Protein AF-Q10079-F1 (afdb_monomer_lite)

Secondary structure (DSSP, 8-state):
----SSSSTT-EEEEEEE-SSS-EEEEEEEEEEEEGGGTEEEEEEEEEE-STT--EEEEEEEEEEBTTTB-SS---GGG---HHHHHHHHHHTT-SEETTEEPPGGG-----GGGSSEEEEEEEEEEE--TTS-TT-TT---GGG---SSEEEEEEETTT--EEEEEE-TTSTT--EEEEEEEE---SPP-----

Sequence (195 aa):
MKGCSFLRNGAKFQGKQKGVSSSTLEVHVTILHVNLAKSMLCGFIHVSYTSPNNTSLTTYFEAEIIGNRFTFETKWPEWGASEEIDNRHWKRLGALKSNGKDIPLRLIQPYDPLSRETVYMRWKELAMLDKTVDYQNHNQSFPFGISYEGFYYISFSQSTGKIKGYYYHHSEPEKVLFLELNPIIDRTFPVIEFQ

pLDDT: mean 85.63, std 15.33, range [36.28, 98.62]

Foldseek 3Di:
DPPLPQPAAQWKKWDWKDWPDPWIKTWIWGWHDDDLVQQKTKTKIKIFGPDPVGDIWIFIKMKGWDAQPDFLDDPDVQLVDDLVLSLVFCVVVVPQDDPRDGHRSVPDDGHRLVVDQKIKMKMATDDIDDPPDPPPDPPDQPVPNDDSSHIWTWIAGSVFRKIWIWTAHNVCSVITIIDIIGIDPDPDDPDDDDD

Organism: Schizosaccharomyces pombe (strain 972 / ATCC 24843) (NCBI:txid284812)

InterPro domains:
  IPR018618 GID complex substrate-recognition subunit 4/10-like [PF09783] (6-183)
  IPR018618 GID complex substrate-recognition subunit 4/10-like [PTHR14534] (3-194)

Radius of gyration: 17.3 Å; chains: 1; bounding box: 40×40×52 Å

Structure (mmCIF, N/CA/C/O backbone):
data_AF-Q10079-F1
#
_entry.id   AF-Q10079-F1
#
loop_
_atom_site.group_PDB
_atom_site.id
_atom_site.type_symbol
_atom_site.label_atom_id
_atom_site.label_alt_id
_atom_site.label_comp_id
_atom_site.label_asym_id
_atom_site.label_entity_id
_atom_site.label_seq_id
_atom_site.pdbx_PDB_ins_code
_atom_site.Cartn_x
_atom_site.Cartn_y
_atom_site.Cartn_z
_atom_site.occupancy
_atom_site.B_iso_or_equiv
_atom_site.auth_seq_id
_atom_site.auth_comp_id
_atom_site.auth_asym_id
_atom_site.auth_atom_id
_atom_site.pdbx_PDB_model_num
ATOM 1 N N . MET A 1 1 ? -11.654 24.896 5.955 1.00 36.28 1 MET A N 1
ATOM 2 C CA . MET A 1 1 ? -11.298 23.529 5.516 1.00 36.28 1 MET A CA 1
ATOM 3 C C . MET A 1 1 ? -9.785 23.388 5.542 1.00 36.28 1 MET A C 1
ATOM 5 O O . MET A 1 1 ? -9.128 24.059 4.757 1.00 36.28 1 MET A O 1
ATOM 9 N N . LYS A 1 2 ? -9.212 22.565 6.434 1.00 43.62 2 LYS A N 1
ATOM 10 C CA . LYS A 1 2 ? -7.831 22.094 6.247 1.00 43.62 2 LYS A CA 1
ATOM 11 C C . LYS A 1 2 ? -7.882 21.076 5.107 1.00 43.62 2 LYS A C 1
ATOM 13 O O . LYS A 1 2 ? -8.172 19.912 5.344 1.00 43.62 2 LYS A O 1
ATOM 18 N N . GLY A 1 3 ? -7.743 21.544 3.867 1.00 51.41 3 GLY A N 1
ATOM 19 C CA . GLY A 1 3 ? -7.614 20.651 2.720 1.00 51.41 3 GLY A CA 1
ATOM 20 C C . GLY A 1 3 ? -6.384 19.772 2.920 1.00 51.41 3 GLY A C 1
ATOM 21 O O . GLY A 1 3 ? -5.346 20.267 3.364 1.00 51.41 3 GLY A O 1
ATOM 22 N N . CYS A 1 4 ? -6.503 18.476 2.645 1.00 62.97 4 CYS A N 1
ATOM 23 C CA . CYS A 1 4 ? -5.370 17.574 2.742 1.00 62.97 4 CYS A CA 1
ATOM 24 C C . CYS A 1 4 ? -4.319 17.971 1.699 1.00 62.97 4 CYS A C 1
ATOM 26 O O . CYS A 1 4 ? -4.496 17.719 0.508 1.00 62.97 4 CYS A O 1
ATOM 28 N N . SER A 1 5 ? -3.236 18.621 2.129 1.00 78.56 5 SER A N 1
ATOM 29 C CA . SER A 1 5 ? -2.252 19.207 1.212 1.00 78.56 5 SER A CA 1
ATOM 30 C C . SER A 1 5 ? -1.612 18.165 0.293 1.00 78.56 5 SER A C 1
ATOM 32 O O . SER A 1 5 ? -1.230 18.501 -0.826 1.00 78.56 5 SER A O 1
ATOM 34 N N . PHE A 1 6 ? -1.525 16.905 0.726 1.00 90.25 6 PHE A N 1
ATOM 35 C CA . PHE A 1 6 ? -0.892 15.822 -0.025 1.00 90.25 6 PHE A CA 1
ATOM 36 C C . PHE A 1 6 ? -1.853 15.034 -0.930 1.00 90.25 6 PHE A C 1
ATOM 38 O O . PHE A 1 6 ? -1.395 14.493 -1.930 1.00 90.25 6 PHE A O 1
ATOM 45 N N . LEU A 1 7 ? -3.161 14.993 -0.643 1.00 90.00 7 LEU A N 1
ATOM 46 C CA . LEU A 1 7 ? -4.142 14.253 -1.453 1.00 90.00 7 LEU A CA 1
ATOM 47 C C . LEU A 1 7 ? -4.843 15.189 -2.446 1.00 90.00 7 LEU A C 1
ATOM 49 O O . LEU A 1 7 ? -5.970 15.631 -2.226 1.00 90.00 7 LEU A O 1
ATOM 53 N N . ARG A 1 8 ? -4.146 15.523 -3.534 1.00 91.38 8 ARG A N 1
ATOM 54 C CA . ARG A 1 8 ? -4.597 16.478 -4.559 1.00 91.38 8 ARG A CA 1
ATOM 55 C C . ARG A 1 8 ? -4.269 15.991 -5.969 1.00 91.38 8 ARG A C 1
ATOM 57 O O . ARG A 1 8 ? -3.400 15.140 -6.143 1.00 91.38 8 ARG A O 1
ATOM 64 N N . ASN A 1 9 ? -4.913 16.580 -6.972 1.00 91.81 9 ASN A N 1
ATOM 65 C CA . ASN A 1 9 ? -4.580 16.333 -8.377 1.00 91.81 9 ASN A CA 1
ATOM 66 C C . ASN A 1 9 ? -3.104 16.682 -8.634 1.00 91.81 9 ASN A C 1
ATOM 68 O O . ASN A 1 9 ? -2.614 17.714 -8.172 1.00 91.81 9 ASN A O 1
ATOM 72 N N . GLY A 1 10 ? -2.399 15.806 -9.343 1.00 91.19 10 GLY A N 1
ATOM 73 C CA . GLY A 1 10 ? -0.968 15.915 -9.618 1.00 91.19 10 GLY A CA 1
ATOM 74 C C . GLY A 1 10 ? -0.054 15.510 -8.458 1.00 91.19 10 GLY A C 1
ATOM 75 O O . GLY A 1 10 ? 1.164 15.594 -8.608 1.00 91.19 10 GLY A O 1
ATOM 76 N N . ALA A 1 11 ? -0.586 15.079 -7.306 1.00 93.06 11 ALA A N 1
ATOM 77 C CA . ALA A 1 11 ? 0.251 14.592 -6.213 1.00 93.06 11 ALA A CA 1
ATOM 78 C C . ALA A 1 11 ? 1.043 13.354 -6.648 1.00 93.06 11 ALA A C 1
ATOM 80 O O . ALA A 1 11 ? 0.485 12.420 -7.228 1.00 93.06 11 ALA A O 1
ATOM 81 N N . LYS A 1 12 ? 2.342 13.348 -6.343 1.00 95.25 12 LYS A N 1
ATOM 82 C CA . LYS A 1 12 ? 3.247 12.243 -6.653 1.00 95.25 12 LYS A CA 1
ATOM 83 C C . LYS A 1 12 ? 3.765 11.606 -5.375 1.00 95.25 12 LYS A C 1
ATOM 85 O O . LYS A 1 12 ? 4.056 12.299 -4.399 1.00 95.25 12 LYS A O 1
ATOM 90 N N . PHE A 1 13 ? 3.920 10.293 -5.404 1.00 97.25 13 PHE A N 1
ATOM 91 C CA . PHE A 1 13 ? 4.469 9.501 -4.313 1.00 97.25 13 PHE A CA 1
ATOM 92 C C . PHE A 1 13 ? 5.506 8.532 -4.867 1.00 97.25 13 PHE A C 1
ATOM 94 O O . PHE A 1 13 ? 5.390 8.083 -6.006 1.00 97.25 13 PHE A O 1
ATOM 101 N N . GLN A 1 14 ? 6.507 8.205 -4.057 1.00 97.00 14 GLN A N 1
ATOM 102 C CA . GLN A 1 14 ? 7.516 7.206 -4.395 1.00 97.00 14 GLN A CA 1
ATOM 103 C C . GLN A 1 14 ? 7.840 6.324 -3.202 1.00 97.00 14 GLN A C 1
ATOM 105 O O . GLN A 1 14 ? 7.829 6.770 -2.050 1.00 97.00 14 GLN A O 1
ATOM 110 N N . GLY A 1 15 ? 8.190 5.081 -3.479 1.00 96.06 15 GLY A N 1
ATOM 111 C CA . GLY A 1 15 ? 8.638 4.155 -2.464 1.00 96.06 15 GLY A CA 1
ATOM 112 C C . GLY A 1 15 ? 8.751 2.752 -3.014 1.00 96.06 15 GLY A C 1
ATOM 113 O O . GLY A 1 15 ? 9.278 2.556 -4.107 1.00 96.06 15 GLY A O 1
ATOM 114 N N . LYS A 1 16 ? 8.351 1.769 -2.211 1.00 93.81 16 LYS A N 1
ATOM 115 C CA . LYS A 1 16 ? 8.684 0.369 -2.459 1.00 93.81 16 LYS A CA 1
ATOM 116 C C . LYS A 1 16 ? 7.512 -0.550 -2.153 1.00 93.81 16 LYS A C 1
ATOM 118 O O . LYS A 1 16 ? 6.816 -0.358 -1.156 1.00 93.81 16 LYS A O 1
ATOM 123 N N . GLN A 1 17 ? 7.371 -1.587 -2.969 1.00 91.12 17 GLN A N 1
ATOM 124 C CA . GLN A 1 17 ? 6.559 -2.757 -2.664 1.00 91.12 17 GLN A CA 1
ATOM 125 C 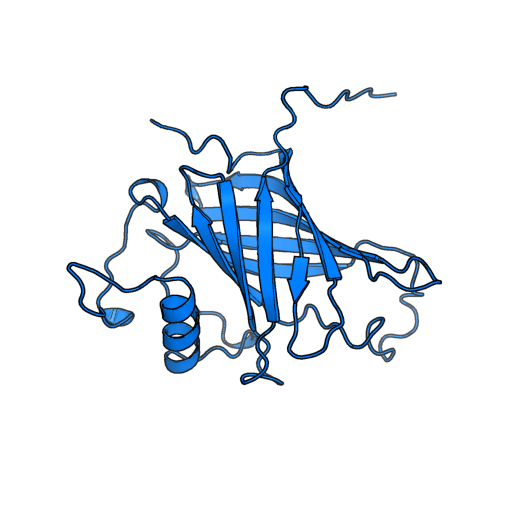C . GLN A 1 17 ? 7.474 -3.932 -2.331 1.00 91.12 17 GLN A C 1
ATOM 127 O O . GLN A 1 17 ? 8.385 -4.267 -3.090 1.00 91.12 17 GLN A O 1
ATOM 132 N N . LYS A 1 18 ? 7.244 -4.544 -1.171 1.00 87.81 18 LYS A N 1
ATOM 133 C CA . LYS A 1 18 ? 8.057 -5.636 -0.633 1.00 87.81 18 LYS A CA 1
ATOM 134 C C . LYS A 1 18 ? 7.195 -6.876 -0.460 1.00 87.81 18 LYS A C 1
ATOM 136 O O . LYS A 1 18 ? 6.157 -6.811 0.199 1.00 87.81 18 LYS A O 1
ATOM 141 N N . GLY A 1 19 ? 7.635 -7.985 -1.041 1.00 80.88 19 GLY A N 1
ATOM 142 C CA . GLY A 1 19 ? 7.105 -9.309 -0.730 1.00 80.88 19 GLY A CA 1
ATOM 143 C C . GLY A 1 19 ? 7.893 -9.996 0.382 1.00 80.88 19 GLY A C 1
ATOM 144 O O . GLY A 1 19 ? 8.738 -9.387 1.035 1.00 80.88 19 GLY A O 1
ATOM 145 N N . VAL A 1 20 ? 7.615 -11.287 0.577 1.00 64.81 20 VAL A N 1
ATOM 146 C CA . VAL A 1 20 ? 8.369 -12.152 1.503 1.00 64.81 20 VAL A CA 1
ATOM 147 C C . VAL A 1 20 ? 9.778 -12.451 0.964 1.00 64.81 20 VAL A C 1
ATOM 149 O O . VAL A 1 20 ? 10.715 -12.619 1.740 1.00 64.81 20 VAL A O 1
ATOM 152 N N . SER A 1 21 ? 9.952 -12.480 -0.361 1.00 66.38 21 SER A N 1
ATOM 153 C CA . SER A 1 21 ? 11.260 -12.580 -1.015 1.00 66.38 21 SER A CA 1
ATOM 154 C C . SER A 1 21 ? 12.008 -11.240 -0.999 1.00 66.38 21 SER A C 1
ATOM 156 O O . SER A 1 21 ? 11.405 -10.170 -0.963 1.00 66.38 21 SER A O 1
ATOM 158 N N . SER A 1 22 ? 13.341 -11.288 -1.086 1.00 63.38 22 SER A N 1
ATOM 159 C CA . SER A 1 22 ? 14.228 -10.107 -1.103 1.00 63.38 22 SER A CA 1
ATOM 160 C C . SER A 1 22 ? 13.994 -9.150 -2.282 1.00 63.38 22 SER A C 1
ATOM 162 O O . SER A 1 22 ? 14.480 -8.017 -2.268 1.00 63.38 22 SER A O 1
ATOM 164 N N . SER A 1 23 ? 13.234 -9.579 -3.290 1.00 68.75 23 SER A N 1
ATOM 165 C CA . SER A 1 23 ? 12.812 -8.756 -4.419 1.00 68.75 23 SER A CA 1
ATOM 166 C C . SER A 1 23 ? 11.946 -7.591 -3.939 1.00 68.75 23 SER A C 1
ATOM 168 O O . SER A 1 23 ? 10.841 -7.776 -3.425 1.00 68.75 23 SER A O 1
ATOM 170 N N . THR A 1 24 ? 12.457 -6.381 -4.129 1.00 81.56 24 THR A N 1
ATOM 171 C CA . THR A 1 24 ? 11.757 -5.136 -3.823 1.00 81.56 24 THR A CA 1
ATOM 172 C C . THR A 1 24 ? 11.472 -4.414 -5.129 1.00 81.56 24 THR A C 1
ATOM 174 O O . THR A 1 24 ? 12.402 -4.156 -5.888 1.00 81.56 24 THR A O 1
ATOM 177 N N . LEU A 1 25 ? 10.207 -4.080 -5.375 1.00 86.94 25 LEU A N 1
ATOM 178 C CA . LEU A 1 25 ? 9.804 -3.265 -6.518 1.00 86.94 25 LEU A CA 1
ATOM 179 C C . LEU A 1 25 ? 9.884 -1.796 -6.124 1.00 86.94 25 LEU A C 1
ATOM 181 O O . LEU A 1 25 ? 9.428 -1.427 -5.036 1.00 86.94 25 LEU A O 1
ATOM 185 N N . GLU A 1 26 ? 10.436 -0.963 -6.995 1.00 92.00 26 GLU A N 1
ATOM 186 C CA . GLU A 1 26 ? 10.295 0.483 -6.861 1.00 92.00 26 GLU A CA 1
ATOM 187 C C . GLU A 1 26 ? 8.929 0.888 -7.403 1.00 92.00 26 GLU A C 1
ATOM 189 O O . GLU A 1 26 ? 8.475 0.368 -8.419 1.00 92.00 26 GLU A O 1
ATOM 194 N N . VAL A 1 27 ? 8.238 1.765 -6.676 1.00 94.62 27 VAL A N 1
ATOM 195 C CA . VAL A 1 27 ? 6.859 2.145 -6.978 1.00 94.62 27 VAL A CA 1
ATOM 196 C C . VAL A 1 27 ? 6.739 3.657 -6.989 1.00 94.62 27 VAL A C 1
ATOM 198 O O . VAL A 1 27 ? 7.079 4.325 -6.010 1.00 94.62 27 VAL A O 1
ATOM 201 N N . HIS A 1 28 ? 6.191 4.185 -8.075 1.00 96.06 28 HIS A N 1
ATOM 202 C CA . HIS A 1 28 ? 5.821 5.580 -8.238 1.00 96.06 28 HIS A CA 1
ATOM 203 C C . HIS A 1 28 ? 4.317 5.683 -8.456 1.00 96.06 28 HIS A C 1
ATOM 205 O O . HIS A 1 28 ? 3.744 4.955 -9.259 1.00 96.06 28 HIS A O 1
ATOM 211 N N . VAL A 1 29 ? 3.668 6.608 -7.756 1.00 97.56 29 VAL A N 1
ATOM 212 C CA . VAL A 1 29 ? 2.230 6.849 -7.895 1.00 97.56 29 VAL A CA 1
ATOM 213 C C . VAL A 1 29 ? 1.999 8.295 -8.275 1.00 97.56 29 VAL A C 1
ATOM 215 O O . VAL A 1 29 ? 2.545 9.195 -7.640 1.00 97.56 29 VAL A O 1
ATOM 218 N N . THR A 1 30 ? 1.166 8.520 -9.287 1.00 96.31 30 THR A N 1
ATOM 219 C CA . THR A 1 30 ? 0.695 9.857 -9.666 1.00 96.31 30 THR A CA 1
ATOM 220 C C . THR A 1 30 ? -0.817 9.908 -9.546 1.00 96.31 30 THR A C 1
ATOM 222 O O . THR A 1 30 ? -1.519 9.172 -10.232 1.00 96.31 30 THR A O 1
ATOM 225 N N . ILE A 1 31 ? -1.325 10.794 -8.696 1.00 96.44 31 ILE A N 1
ATOM 226 C CA . ILE A 1 31 ? -2.758 11.049 -8.554 1.00 96.44 31 ILE A CA 1
ATOM 227 C C . ILE A 1 31 ? -3.194 11.991 -9.671 1.00 96.44 31 ILE A C 1
ATOM 229 O O . ILE A 1 31 ? -2.687 13.105 -9.776 1.00 96.44 31 ILE A O 1
ATOM 233 N N . LEU A 1 32 ? -4.145 11.568 -10.497 1.00 95.31 32 LEU A N 1
ATOM 234 C CA . LEU A 1 32 ? -4.648 12.365 -11.618 1.00 95.31 32 LEU A CA 1
ATOM 235 C C . LEU A 1 32 ? -5.831 13.226 -11.188 1.00 95.31 32 LEU A C 1
ATOM 237 O O . LEU A 1 32 ? -5.871 14.426 -11.458 1.00 95.31 32 LEU A O 1
ATOM 241 N N . HIS A 1 33 ? -6.780 12.617 -10.481 1.00 95.31 33 HIS A N 1
ATOM 242 C CA . HIS A 1 33 ? -8.010 13.274 -10.071 1.00 95.31 33 HIS A CA 1
ATOM 243 C C . HIS A 1 33 ? -8.452 12.810 -8.686 1.00 95.31 33 HIS A C 1
ATOM 245 O O . HIS A 1 33 ? -8.458 11.615 -8.403 1.00 95.31 33 HIS A O 1
ATOM 251 N N . VAL A 1 34 ? -8.868 13.754 -7.844 1.00 94.94 34 VAL A N 1
ATOM 252 C CA . VAL A 1 34 ? -9.450 13.523 -6.522 1.00 94.94 34 VAL A CA 1
ATOM 253 C C . VAL A 1 34 ? -10.843 14.141 -6.485 1.00 94.94 34 VAL A C 1
ATOM 255 O O . VAL A 1 34 ? -11.007 15.347 -6.668 1.00 94.94 34 VAL A O 1
ATOM 258 N N . ASN A 1 35 ? -11.851 13.322 -6.191 1.00 94.56 35 ASN A N 1
ATOM 259 C CA . ASN A 1 35 ? -13.229 13.753 -5.999 1.00 94.56 35 ASN A CA 1
ATOM 260 C C . ASN A 1 35 ? -13.746 13.264 -4.643 1.00 94.56 35 ASN A C 1
ATOM 262 O O . ASN A 1 35 ? -14.370 12.208 -4.518 1.00 94.56 35 ASN A O 1
ATOM 266 N N . LEU A 1 36 ? -13.487 14.067 -3.611 1.00 91.38 36 LEU A N 1
ATOM 267 C CA . LEU A 1 36 ? -13.849 13.744 -2.228 1.00 91.38 36 LEU A CA 1
ATOM 268 C C . LEU A 1 36 ? -15.371 13.666 -2.035 1.00 91.38 36 LEU A C 1
ATOM 270 O O . LEU A 1 36 ? -15.841 12.811 -1.288 1.00 91.38 36 LEU A O 1
ATOM 274 N N . ALA A 1 37 ? -16.142 14.473 -2.774 1.00 91.62 37 ALA A N 1
ATOM 275 C CA . ALA A 1 37 ? -17.606 14.443 -2.740 1.00 91.62 37 ALA A CA 1
ATOM 276 C C . ALA A 1 37 ? -18.176 13.098 -3.219 1.00 91.62 37 ALA A C 1
ATOM 278 O O . ALA A 1 37 ? -19.172 12.619 -2.684 1.00 91.62 37 ALA A O 1
ATOM 279 N N . LYS A 1 38 ? -17.521 12.457 -4.194 1.00 94.81 38 LYS A N 1
ATOM 280 C CA . LYS A 1 38 ? -17.866 11.106 -4.657 1.00 94.81 38 LYS A CA 1
ATOM 281 C C . LYS A 1 38 ? -17.087 9.994 -3.939 1.00 94.81 38 LYS A C 1
ATOM 283 O O . LYS A 1 38 ? -17.289 8.827 -4.275 1.00 94.81 38 LYS A O 1
ATOM 288 N N . SER A 1 39 ? -16.250 10.337 -2.955 1.00 96.25 39 SER A N 1
ATOM 289 C CA . SER A 1 39 ? -15.367 9.421 -2.219 1.00 96.25 39 SER A CA 1
ATOM 290 C C . SER A 1 39 ? -14.459 8.596 -3.135 1.00 96.25 39 SER A C 1
ATOM 292 O O . SER A 1 39 ? -14.331 7.389 -2.955 1.00 96.25 39 SER A O 1
ATOM 294 N N . MET A 1 40 ? -13.848 9.241 -4.130 1.00 96.44 40 MET A N 1
ATOM 295 C CA . MET A 1 40 ? -13.034 8.555 -5.132 1.00 96.44 40 MET A CA 1
ATOM 296 C C . MET A 1 40 ? -11.800 9.352 -5.543 1.00 96.44 40 MET A C 1
ATOM 298 O O . MET A 1 40 ? -11.781 10.584 -5.471 1.00 96.44 40 MET A O 1
ATOM 302 N N . LEU A 1 41 ? -10.781 8.644 -6.017 1.00 97.38 41 LEU A N 1
ATOM 303 C CA . LEU A 1 41 ? -9.668 9.218 -6.767 1.00 97.38 41 LEU A CA 1
ATOM 304 C C . LEU A 1 41 ? -9.191 8.225 -7.824 1.00 97.38 41 LEU A C 1
ATOM 306 O O . LEU A 1 41 ? -9.555 7.053 -7.782 1.00 97.38 41 LEU A O 1
ATOM 310 N N . CYS A 1 42 ? -8.374 8.685 -8.757 1.00 98.12 42 CYS A N 1
ATOM 311 C CA . CYS A 1 42 ? -7.715 7.813 -9.717 1.00 98.12 42 CYS A CA 1
ATOM 312 C C . CYS A 1 42 ? -6.300 8.293 -10.016 1.00 98.12 42 CYS A C 1
ATOM 314 O O . CYS A 1 42 ? -5.934 9.447 -9.746 1.00 98.12 42 CYS A O 1
ATOM 316 N N . GLY A 1 43 ? -5.493 7.396 -10.567 1.00 97.75 43 GLY A N 1
ATOM 317 C CA . GLY A 1 43 ? -4.097 7.679 -10.822 1.00 97.75 43 GLY A CA 1
ATOM 318 C C . GLY A 1 43 ? -3.389 6.606 -11.625 1.00 97.75 43 GLY A C 1
ATOM 319 O O . GLY A 1 43 ? -4.002 5.666 -12.128 1.00 97.75 43 GLY A O 1
ATOM 320 N N . PHE A 1 44 ? -2.073 6.757 -11.701 1.00 96.56 44 PHE A N 1
ATOM 321 C CA . PHE A 1 44 ? -1.180 5.743 -12.237 1.00 96.56 44 PHE A CA 1
ATOM 322 C C . PHE A 1 44 ? -0.317 5.149 -11.134 1.00 96.56 44 PHE A C 1
ATOM 324 O O . PHE A 1 44 ? 0.183 5.895 -10.286 1.00 96.56 44 PHE A O 1
ATOM 331 N N . ILE A 1 45 ? -0.125 3.831 -11.177 1.00 95.75 45 ILE A N 1
ATOM 332 C CA . ILE A 1 45 ? 0.918 3.119 -10.439 1.00 95.75 45 ILE A CA 1
ATOM 333 C C . ILE A 1 45 ? 1.956 2.691 -11.469 1.00 95.75 45 ILE A C 1
ATOM 335 O O . ILE A 1 45 ? 1.643 1.999 -12.429 1.00 95.75 45 ILE A O 1
ATOM 339 N N . HIS A 1 46 ? 3.191 3.125 -11.280 1.00 93.12 46 HIS A N 1
ATOM 340 C CA . HIS A 1 46 ? 4.334 2.690 -12.059 1.00 93.12 46 HIS A CA 1
ATOM 341 C C . HIS A 1 46 ? 5.228 1.847 -11.162 1.00 93.12 46 HIS A C 1
ATOM 343 O O . HIS A 1 46 ? 5.673 2.325 -10.117 1.00 93.12 46 HIS A O 1
ATOM 349 N N . VAL A 1 47 ? 5.483 0.607 -11.558 1.00 89.69 47 VAL A N 1
ATOM 350 C CA . VAL A 1 47 ? 6.381 -0.308 -10.860 1.00 89.69 47 VAL A CA 1
ATOM 351 C C . VAL A 1 47 ? 7.588 -0.610 -11.733 1.00 89.69 47 VAL A C 1
ATOM 353 O O . VAL A 1 47 ? 7.446 -0.865 -12.926 1.00 89.69 47 VAL A O 1
ATOM 356 N N . SER A 1 48 ? 8.780 -0.609 -11.149 1.00 85.88 48 SER A N 1
ATOM 357 C CA . SER A 1 48 ? 10.010 -1.015 -11.826 1.00 85.88 48 SER A CA 1
ATOM 358 C C . SER A 1 48 ? 10.746 -2.068 -11.006 1.00 85.88 48 SER A C 1
ATOM 360 O O . SER A 1 48 ? 10.802 -2.028 -9.771 1.00 85.88 48 SER A O 1
ATOM 362 N N . TYR A 1 49 ? 11.294 -3.057 -11.711 1.00 77.62 49 TYR A N 1
ATOM 363 C CA . TYR A 1 49 ? 12.140 -4.073 -11.104 1.00 77.62 49 TYR A CA 1
ATOM 364 C C . TYR A 1 49 ? 13.600 -3.647 -11.241 1.00 77.62 49 TYR A C 1
ATOM 366 O O . TYR A 1 49 ? 14.053 -3.308 -12.335 1.00 77.62 49 TYR A O 1
ATOM 374 N N . THR A 1 50 ? 14.374 -3.749 -10.162 1.00 66.19 50 THR A N 1
ATOM 375 C CA . THR A 1 50 ? 15.839 -3.648 -10.208 1.00 66.19 50 THR A CA 1
ATOM 376 C C . THR A 1 50 ? 16.425 -4.917 -10.837 1.00 66.19 50 THR A C 1
ATOM 378 O O . THR A 1 50 ? 16.982 -5.783 -10.169 1.00 66.19 50 THR A O 1
ATOM 381 N N . SER A 1 51 ? 16.217 -5.088 -12.144 1.00 61.47 51 SER A N 1
ATOM 382 C CA . SER A 1 51 ? 16.787 -6.174 -12.950 1.00 61.47 51 SER A CA 1
ATOM 383 C C . SER A 1 51 ? 17.605 -5.579 -14.093 1.00 61.47 51 SER A C 1
ATOM 385 O O . SER A 1 51 ? 17.349 -4.439 -14.485 1.00 61.47 51 SER A O 1
ATOM 387 N N . PRO A 1 52 ? 18.549 -6.341 -14.674 1.00 56.47 52 PRO A N 1
ATOM 388 C CA . PRO A 1 52 ? 19.388 -5.865 -15.776 1.00 56.47 52 PRO A CA 1
ATOM 389 C C . PRO A 1 52 ? 18.604 -5.333 -16.985 1.00 56.47 52 PRO A C 1
ATOM 391 O O . PRO A 1 52 ? 19.131 -4.537 -17.753 1.00 56.47 52 PRO A O 1
ATOM 394 N N . ASN A 1 53 ? 17.347 -5.757 -17.146 1.00 62.41 53 ASN A N 1
ATOM 395 C CA . ASN A 1 53 ? 16.545 -5.480 -18.333 1.00 62.41 53 ASN A CA 1
ATOM 396 C C . ASN A 1 53 ? 15.649 -4.235 -18.202 1.00 62.41 53 ASN A C 1
ATOM 398 O O . ASN A 1 53 ? 14.821 -4.019 -19.083 1.00 62.41 53 ASN A O 1
ATOM 402 N N . ASN A 1 54 ? 15.779 -3.436 -17.129 1.00 65.12 54 ASN A N 1
ATOM 403 C CA . ASN A 1 54 ? 14.991 -2.212 -16.894 1.00 65.12 54 ASN A CA 1
ATOM 404 C C . ASN A 1 54 ? 13.492 -2.385 -17.188 1.00 65.12 54 ASN A C 1
ATOM 406 O O . ASN A 1 54 ? 12.869 -1.559 -17.852 1.00 65.12 54 ASN A O 1
ATOM 410 N N . THR A 1 55 ? 12.904 -3.491 -16.734 1.00 73.19 55 THR A N 1
ATOM 411 C CA . THR A 1 55 ? 11.488 -3.732 -16.993 1.00 73.19 55 THR A CA 1
ATOM 412 C C . THR A 1 55 ? 10.634 -2.983 -15.984 1.00 73.19 55 THR A C 1
ATOM 414 O O . THR A 1 55 ? 10.842 -3.073 -14.768 1.00 73.19 55 THR A O 1
ATOM 417 N N . SER A 1 56 ? 9.662 -2.253 -16.509 1.00 83.50 56 SER A N 1
ATOM 418 C CA . SER A 1 56 ? 8.672 -1.519 -15.744 1.00 83.50 56 SER A CA 1
ATOM 419 C C . SER A 1 56 ? 7.271 -1.786 -16.282 1.00 83.50 56 SER A C 1
ATOM 421 O O . SER A 1 56 ? 7.099 -2.321 -17.378 1.00 83.50 56 SER A O 1
ATOM 423 N N . LEU A 1 57 ? 6.284 -1.477 -15.452 1.00 86.50 57 LEU A N 1
ATOM 424 C CA . LEU A 1 57 ? 4.874 -1.606 -15.757 1.00 86.50 57 LEU A CA 1
ATOM 425 C C . LEU A 1 57 ? 4.134 -0.406 -15.176 1.00 86.50 57 LEU A C 1
ATOM 427 O O . LEU A 1 57 ? 4.269 -0.089 -13.995 1.00 86.50 57 LEU A O 1
ATOM 431 N N . THR A 1 58 ? 3.296 0.208 -15.994 1.00 91.19 58 THR A N 1
ATOM 432 C CA . THR A 1 58 ? 2.396 1.283 -15.604 1.00 91.19 58 THR A CA 1
ATOM 433 C C . THR A 1 58 ? 0.960 0.810 -15.706 1.00 91.19 58 THR A C 1
ATOM 435 O O . THR A 1 58 ? 0.524 0.352 -16.764 1.00 91.19 58 THR A O 1
ATOM 438 N N . THR A 1 59 ? 0.200 0.974 -14.632 1.00 93.44 59 THR A N 1
ATOM 439 C CA . THR A 1 59 ? -1.227 0.674 -14.583 1.00 93.44 59 THR A CA 1
ATOM 440 C C . THR A 1 59 ? -2.042 1.900 -14.205 1.00 93.44 59 THR A C 1
ATOM 442 O O . THR A 1 59 ? -1.595 2.792 -13.481 1.00 93.44 59 THR A O 1
ATOM 445 N N . TYR A 1 60 ? -3.270 1.946 -14.709 1.00 95.69 60 TYR A N 1
ATOM 446 C CA . TYR A 1 60 ? -4.306 2.847 -14.237 1.00 95.69 60 TYR A CA 1
ATOM 447 C C . TYR A 1 60 ? -5.050 2.212 -13.068 1.00 95.69 60 TYR A C 1
ATOM 449 O O . TYR A 1 60 ? -5.435 1.043 -13.144 1.00 95.69 60 TYR A O 1
ATOM 457 N N . PHE A 1 61 ? -5.296 2.993 -12.017 1.00 98.06 61 PHE A N 1
ATOM 458 C CA . PHE A 1 61 ? -6.098 2.563 -10.880 1.00 98.06 61 PHE A CA 1
ATOM 459 C C . PHE A 1 61 ? -7.193 3.568 -10.534 1.00 98.06 61 PHE A C 1
ATOM 461 O O . PHE A 1 61 ? -7.034 4.784 -10.687 1.00 98.06 61 PHE A O 1
ATOM 468 N N . GLU A 1 62 ? -8.272 3.039 -9.972 1.00 98.25 62 GLU A N 1
ATOM 469 C CA . GLU A 1 62 ? -9.296 3.804 -9.273 1.00 98.25 62 GLU A CA 1
ATOM 470 C C . GLU A 1 62 ? -9.295 3.455 -7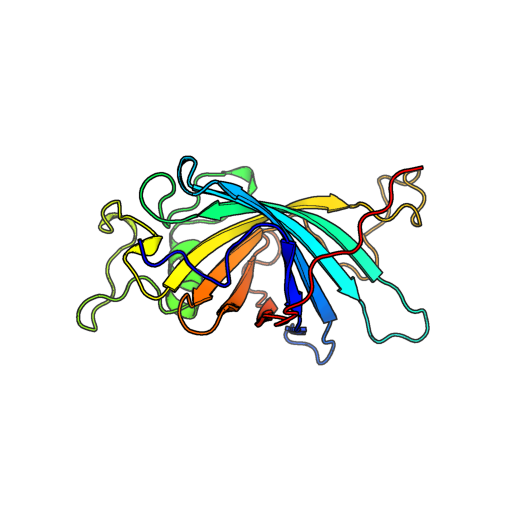.790 1.00 98.25 62 GLU A C 1
ATOM 472 O O . GLU A 1 62 ? -8.867 2.375 -7.378 1.00 98.25 62 GLU A O 1
ATOM 477 N N . ALA A 1 63 ? -9.759 4.389 -6.969 1.00 98.56 63 ALA A N 1
ATOM 478 C CA . ALA A 1 63 ? -9.793 4.223 -5.534 1.00 98.56 63 ALA A CA 1
ATOM 479 C C . ALA A 1 63 ? -11.148 4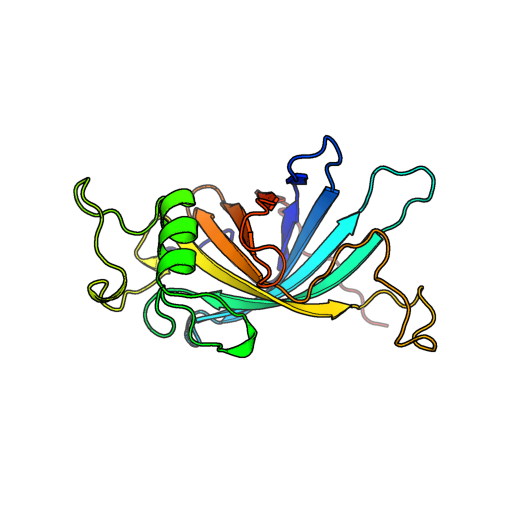.563 -4.935 1.00 98.56 63 ALA A C 1
ATOM 481 O O . ALA A 1 63 ? -11.738 5.601 -5.235 1.00 98.56 63 ALA A O 1
ATOM 482 N N . GLU A 1 64 ? -11.561 3.732 -3.988 1.00 98.25 64 GLU A N 1
ATOM 483 C CA . GLU A 1 64 ? -12.652 4.011 -3.066 1.00 98.25 64 GLU A CA 1
ATOM 484 C C . GLU A 1 64 ? -12.090 4.633 -1.791 1.00 98.25 64 GLU A C 1
ATOM 486 O O . GLU A 1 64 ? -11.186 4.072 -1.173 1.00 98.25 64 GLU A O 1
ATOM 491 N N . ILE A 1 65 ? -12.635 5.770 -1.362 1.00 97.81 65 ILE A N 1
ATOM 492 C CA . ILE A 1 65 ? -12.283 6.410 -0.091 1.00 97.81 65 ILE A CA 1
ATOM 493 C C . ILE A 1 65 ? -13.268 5.954 0.988 1.00 97.81 65 ILE A C 1
ATOM 495 O O . ILE A 1 65 ? -14.473 6.190 0.883 1.00 97.81 65 ILE A O 1
ATOM 499 N N . ILE A 1 66 ? -12.751 5.326 2.045 1.00 97.38 66 ILE A N 1
ATOM 500 C CA . ILE A 1 66 ? -13.559 4.785 3.141 1.00 97.38 66 ILE A CA 1
ATOM 501 C C . ILE A 1 66 ? -14.083 5.915 4.026 1.00 97.38 66 ILE A C 1
ATOM 503 O O . ILE A 1 66 ? -13.310 6.740 4.523 1.00 97.38 66 ILE A O 1
ATOM 507 N N . GLY A 1 67 ? -15.392 5.914 4.265 1.00 95.44 67 GLY A N 1
ATOM 508 C CA . GLY A 1 67 ? -16.087 6.898 5.087 1.00 95.44 67 GLY A CA 1
ATOM 509 C C . GLY A 1 67 ? -17.582 6.895 4.805 1.00 95.44 67 GLY A C 1
ATOM 510 O O . GLY A 1 67 ? -18.255 5.898 5.048 1.00 95.44 67 GLY A O 1
ATOM 511 N N . ASN A 1 68 ? -18.107 8.010 4.294 1.00 93.19 68 ASN A N 1
ATOM 512 C CA . ASN A 1 68 ? -19.547 8.191 4.104 1.00 93.19 68 ASN A CA 1
ATOM 513 C C . ASN A 1 68 ? -20.166 7.267 3.045 1.00 93.19 68 ASN A C 1
ATOM 515 O O . ASN A 1 68 ? -21.286 6.797 3.227 1.00 93.19 68 ASN A O 1
ATOM 519 N N . ARG A 1 69 ? -19.460 7.027 1.933 1.00 95.81 69 ARG A N 1
ATOM 520 C CA . ARG A 1 69 ? -19.986 6.260 0.792 1.00 95.81 69 ARG A CA 1
ATOM 521 C C . ARG A 1 69 ? -19.561 4.795 0.806 1.00 95.81 69 ARG A C 1
ATOM 523 O O . ARG A 1 69 ? -20.367 3.918 0.511 1.00 95.81 69 ARG A O 1
ATOM 530 N N . PHE A 1 70 ? -18.299 4.542 1.139 1.00 96.44 70 PHE A N 1
ATOM 531 C CA . PHE A 1 70 ? -17.711 3.210 1.142 1.00 96.44 70 PHE A CA 1
ATOM 532 C C . PHE A 1 70 ? -17.380 2.785 2.571 1.00 96.44 70 PHE A C 1
ATOM 534 O O . PHE A 1 70 ? -16.663 3.482 3.287 1.00 96.44 70 PHE A O 1
ATOM 541 N N . THR A 1 71 ? -17.901 1.630 2.980 1.00 95.81 71 THR A N 1
ATOM 542 C CA . THR A 1 71 ? -17.601 0.998 4.270 1.00 95.81 71 THR A CA 1
ATOM 543 C C . THR A 1 71 ? -16.252 0.289 4.228 1.00 95.81 71 THR A C 1
ATOM 545 O O . THR A 1 71 ? -15.699 0.052 3.154 1.00 95.81 71 THR A O 1
ATOM 548 N N . PHE A 1 72 ? -15.734 -0.103 5.393 1.00 96.56 72 PHE A N 1
ATOM 549 C CA . PHE A 1 72 ? -14.541 -0.949 5.472 1.00 96.56 72 PHE A CA 1
ATOM 550 C C . PHE A 1 72 ? -14.762 -2.349 4.874 1.00 96.56 72 PHE A C 1
ATOM 552 O O . PHE A 1 72 ? -13.827 -2.904 4.310 1.00 96.56 72 PHE A O 1
ATOM 559 N N . GLU A 1 73 ? -15.982 -2.886 4.931 1.00 96.00 73 GLU A N 1
ATOM 560 C CA . GLU A 1 73 ? -16.341 -4.116 4.215 1.00 96.00 73 GLU A CA 1
ATOM 561 C C . GLU A 1 73 ? -16.286 -3.897 2.695 1.00 96.00 73 GLU A C 1
ATOM 563 O O . GLU A 1 73 ? -16.858 -2.924 2.183 1.00 96.00 73 GLU A O 1
ATOM 568 N N . THR A 1 74 ? -15.577 -4.781 2.000 1.00 96.69 74 THR A N 1
ATOM 569 C CA . THR A 1 74 ? -15.424 -4.799 0.546 1.00 96.69 74 THR A CA 1
ATOM 570 C C . THR A 1 74 ? -16.672 -5.408 -0.086 1.00 96.69 74 THR A C 1
ATOM 572 O O . THR A 1 74 ? -17.049 -6.533 0.216 1.00 96.69 74 THR A O 1
ATOM 575 N N . LYS A 1 75 ? -17.336 -4.654 -0.970 1.00 95.38 75 LYS A N 1
ATOM 576 C CA . LYS A 1 75 ? -18.652 -5.020 -1.533 1.00 95.38 75 LYS A CA 1
ATOM 577 C C . LYS A 1 75 ? -18.605 -5.549 -2.968 1.00 95.38 75 LYS A C 1
ATOM 579 O O . LYS A 1 75 ? -19.657 -5.681 -3.583 1.00 95.38 75 LYS A O 1
ATOM 584 N N . TRP A 1 76 ? -17.413 -5.832 -3.484 1.00 95.75 76 TRP A N 1
ATOM 585 C CA . TRP A 1 76 ? -17.177 -6.350 -4.833 1.00 95.75 76 TRP A CA 1
ATOM 586 C C . TRP A 1 76 ? -16.917 -7.858 -4.758 1.00 95.75 76 TRP A C 1
ATOM 588 O O . TRP A 1 76 ? -15.814 -8.250 -4.360 1.00 95.75 76 TRP A O 1
ATOM 598 N N . PRO A 1 77 ? -17.901 -8.723 -5.080 1.00 94.44 77 PRO A N 1
ATOM 599 C CA . PRO A 1 77 ? -17.729 -10.173 -4.994 1.00 94.44 77 PRO A CA 1
ATOM 600 C C . PRO A 1 77 ? -16.542 -10.684 -5.817 1.00 94.44 77 PRO A C 1
ATOM 602 O O . PRO A 1 77 ? -15.837 -11.595 -5.391 1.00 94.44 77 PRO A O 1
ATOM 605 N N . GLU A 1 78 ? -16.278 -10.060 -6.963 1.00 93.31 78 GLU A N 1
ATOM 606 C CA . GLU A 1 78 ? -15.181 -10.393 -7.866 1.00 93.31 78 GLU A CA 1
ATOM 607 C C . GLU A 1 78 ? -13.791 -10.070 -7.296 1.00 93.31 78 GLU A C 1
ATOM 609 O O . GLU A 1 78 ? -12.793 -10.575 -7.803 1.00 93.31 78 GLU A O 1
ATOM 614 N N . TRP A 1 79 ? -13.697 -9.276 -6.222 1.00 95.25 79 TRP A N 1
ATOM 615 C CA . TRP A 1 79 ? -12.427 -9.048 -5.521 1.00 95.25 79 TRP A CA 1
ATOM 616 C C . TRP A 1 79 ? -12.117 -10.158 -4.510 1.00 95.25 79 TRP A C 1
ATOM 618 O O . TRP A 1 79 ? -10.978 -10.260 -4.062 1.00 95.25 79 TRP A O 1
ATOM 628 N N . GLY A 1 80 ? -13.102 -10.988 -4.146 1.00 95.19 80 GLY A N 1
ATOM 629 C CA . GLY A 1 80 ? -12.926 -12.184 -3.315 1.00 95.19 80 GLY A CA 1
ATOM 630 C C . GLY A 1 80 ? -12.611 -11.946 -1.832 1.00 95.19 80 GLY A C 1
ATOM 631 O O . GLY A 1 80 ? -12.354 -12.907 -1.110 1.00 95.19 80 GLY A O 1
ATOM 632 N N . ALA A 1 81 ? -12.638 -10.700 -1.350 1.00 96.06 81 ALA A N 1
ATOM 633 C CA . ALA A 1 81 ? -12.373 -10.382 0.053 1.00 96.06 81 ALA A CA 1
ATOM 634 C C . ALA A 1 81 ? -13.591 -10.688 0.943 1.00 96.06 81 ALA A C 1
ATOM 636 O O . ALA A 1 81 ? -14.665 -10.122 0.758 1.00 96.06 81 ALA A O 1
ATOM 637 N N . SER A 1 82 ? -13.414 -11.566 1.934 1.00 94.94 82 SER A N 1
ATOM 638 C CA . SER A 1 82 ? -14.405 -11.800 2.991 1.00 94.94 82 SER A CA 1
ATOM 639 C C . SER A 1 82 ? -14.270 -10.781 4.130 1.00 94.94 82 SER A C 1
ATOM 641 O O . SER A 1 82 ? -13.238 -10.122 4.272 1.00 94.94 82 SER A O 1
ATOM 643 N N . GLU A 1 83 ? -15.266 -10.707 5.019 1.00 94.38 83 GLU A N 1
ATOM 644 C CA . GLU A 1 83 ? -15.190 -9.852 6.216 1.00 94.38 83 GLU A CA 1
ATOM 645 C C . GLU A 1 83 ? -13.965 -10.174 7.092 1.00 94.38 83 GLU A C 1
ATOM 647 O O . GLU A 1 83 ? -13.359 -9.275 7.675 1.00 94.38 83 GLU A O 1
ATOM 652 N N . GLU A 1 84 ? -13.563 -11.446 7.169 1.00 94.31 84 GLU A N 1
ATOM 653 C CA . GLU A 1 84 ? -12.362 -11.870 7.895 1.00 94.31 84 GLU A CA 1
ATOM 654 C C . GLU A 1 84 ? -11.088 -11.290 7.262 1.00 94.31 84 GLU A C 1
ATOM 656 O O . GLU A 1 84 ? -10.225 -10.751 7.965 1.00 94.31 84 GLU A O 1
ATOM 661 N N . ILE A 1 85 ? -10.997 -11.339 5.928 1.00 95.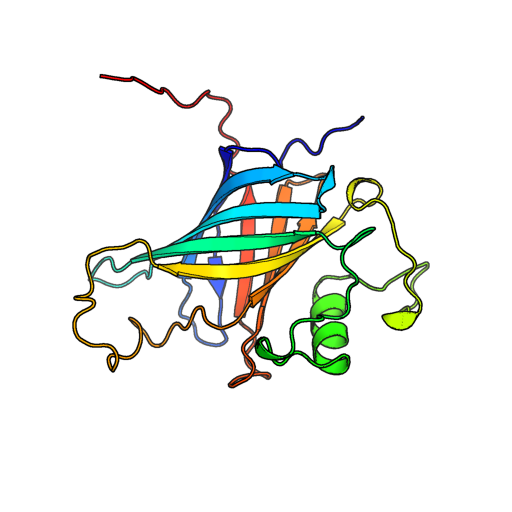31 85 ILE A N 1
ATOM 662 C CA . ILE A 1 85 ? -9.893 -10.755 5.160 1.00 95.31 85 ILE A CA 1
ATOM 663 C C . ILE A 1 85 ? -9.848 -9.240 5.354 1.00 95.31 85 ILE A C 1
ATOM 665 O O . ILE A 1 85 ? -8.777 -8.707 5.666 1.00 95.31 85 ILE A O 1
ATOM 669 N N . ASP A 1 86 ? -10.986 -8.554 5.227 1.00 96.44 86 ASP A N 1
ATOM 670 C CA . ASP A 1 86 ? -11.083 -7.114 5.469 1.00 96.44 86 ASP A CA 1
ATOM 671 C C . ASP A 1 86 ? -10.618 -6.776 6.888 1.00 96.44 86 ASP A C 1
ATOM 673 O O . ASP A 1 86 ? -9.770 -5.903 7.082 1.00 96.44 86 ASP A O 1
ATOM 677 N N . ASN A 1 87 ? -11.117 -7.499 7.896 1.00 94.88 87 ASN A N 1
ATOM 678 C CA . ASN A 1 87 ? -10.768 -7.265 9.294 1.00 94.88 87 ASN A CA 1
ATOM 679 C C . ASN A 1 87 ? -9.254 -7.368 9.509 1.00 94.88 87 ASN A C 1
ATOM 681 O O . ASN A 1 87 ? -8.640 -6.477 10.103 1.00 94.88 87 ASN A O 1
ATOM 685 N N . ARG A 1 88 ? -8.642 -8.424 8.965 1.00 94.50 88 ARG A N 1
ATOM 686 C CA . ARG A 1 88 ? -7.205 -8.690 9.053 1.00 94.50 88 ARG A CA 1
ATOM 687 C C . ARG A 1 88 ? -6.373 -7.571 8.424 1.00 94.50 88 ARG A C 1
ATOM 689 O O . ARG A 1 88 ? -5.434 -7.087 9.059 1.00 94.50 88 ARG A O 1
ATOM 696 N N . HIS A 1 89 ? -6.708 -7.132 7.212 1.00 96.00 89 HIS A N 1
ATOM 697 C CA . HIS A 1 89 ? -5.947 -6.096 6.505 1.00 96.00 89 HIS A CA 1
ATOM 698 C C . HIS A 1 89 ? -6.125 -4.710 7.127 1.00 96.00 89 HIS A C 1
ATOM 700 O O . HIS A 1 89 ? -5.141 -4.002 7.358 1.00 96.00 89 HIS A O 1
ATOM 706 N N . TRP A 1 90 ? -7.353 -4.338 7.488 1.00 96.75 90 TRP A N 1
ATOM 707 C CA . TRP A 1 90 ? -7.623 -3.051 8.121 1.00 96.75 90 TRP A CA 1
ATOM 708 C C . TRP A 1 90 ? -6.957 -2.925 9.494 1.00 96.75 90 TRP A C 1
ATOM 710 O O . TRP A 1 90 ? -6.370 -1.881 9.790 1.00 96.75 90 TRP A O 1
ATOM 720 N N . LYS A 1 91 ? -6.933 -3.994 10.302 1.00 93.94 91 LYS A N 1
ATOM 721 C CA . LYS A 1 91 ? -6.192 -4.009 11.576 1.00 93.94 91 LYS A CA 1
ATOM 722 C C . LYS A 1 91 ? -4.689 -3.805 11.394 1.00 93.94 91 LYS A C 1
ATOM 724 O O . LYS A 1 91 ? -4.090 -3.061 12.171 1.00 93.94 91 LYS A O 1
ATOM 729 N N . ARG A 1 92 ? -4.077 -4.413 10.366 1.00 94.00 92 ARG A N 1
ATOM 730 C CA . ARG A 1 92 ? -2.646 -4.211 10.045 1.00 94.00 92 ARG A CA 1
ATOM 731 C C . ARG A 1 92 ? -2.327 -2.749 9.733 1.00 94.00 92 ARG A C 1
ATOM 733 O O . ARG A 1 92 ? -1.255 -2.269 10.084 1.00 94.00 92 ARG A O 1
ATOM 740 N N . LEU A 1 93 ? -3.272 -2.032 9.129 1.00 95.69 93 LEU A N 1
ATOM 741 C CA . LEU A 1 93 ? -3.157 -0.604 8.826 1.00 95.69 93 LEU A CA 1
ATOM 742 C C . LEU A 1 93 ? -3.521 0.313 10.007 1.00 95.69 93 LEU A C 1
ATOM 744 O O . LEU A 1 93 ? -3.573 1.529 9.845 1.00 95.69 93 LEU A O 1
ATOM 748 N N . GLY A 1 94 ? -3.766 -0.245 11.196 1.00 93.19 94 GLY A N 1
ATOM 749 C CA . GLY A 1 94 ? -4.125 0.523 12.389 1.00 93.19 94 GLY A CA 1
ATOM 750 C C . GLY A 1 94 ? -5.564 1.042 12.392 1.00 93.19 94 GLY A C 1
ATOM 751 O O . GLY A 1 94 ? -5.916 1.845 13.259 1.00 93.19 94 GLY A O 1
ATOM 752 N N . ALA A 1 95 ? -6.402 0.579 11.463 1.00 90.62 95 ALA A N 1
ATOM 753 C CA . ALA A 1 95 ? -7.819 0.901 11.455 1.00 90.62 95 ALA A CA 1
ATOM 754 C C . ALA A 1 95 ? -8.565 0.168 12.579 1.00 90.62 95 ALA A C 1
ATOM 756 O O . ALA A 1 95 ? -8.007 -0.635 13.327 1.00 90.62 95 ALA A O 1
ATOM 757 N N . LEU A 1 96 ? -9.870 0.435 12.658 1.00 88.81 96 LEU A N 1
ATOM 758 C CA . LEU A 1 96 ? -10.829 -0.256 13.527 1.00 88.81 96 LEU A CA 1
ATOM 759 C C . LEU A 1 96 ? -10.590 -0.079 15.031 1.00 88.81 96 LEU A C 1
ATOM 761 O O . LEU A 1 96 ? -11.225 -0.762 15.825 1.00 88.81 96 LEU A O 1
ATOM 765 N N . LYS A 1 97 ? -9.716 0.840 15.444 1.00 85.44 97 LYS A N 1
ATOM 766 C CA . LYS A 1 97 ? -9.474 1.142 16.856 1.00 85.44 97 LYS A CA 1
ATOM 767 C C . LYS A 1 97 ? -10.221 2.401 17.275 1.00 85.44 97 LYS A C 1
ATOM 769 O O . LYS A 1 97 ? -10.101 3.439 16.628 1.00 85.44 97 LYS A O 1
ATOM 774 N N . SER A 1 98 ? -10.935 2.326 18.393 1.00 78.94 98 SER A N 1
ATOM 775 C CA . SER A 1 98 ? -11.426 3.500 19.121 1.00 78.94 98 SER A CA 1
ATOM 776 C C . SER A 1 98 ? -11.225 3.289 20.612 1.00 78.94 98 SER A C 1
ATOM 778 O O . SER A 1 98 ? -11.528 2.218 21.136 1.00 78.94 98 SER A O 1
ATOM 780 N N . ASN A 1 99 ? -10.660 4.287 21.292 1.00 78.81 99 ASN A N 1
ATOM 781 C CA . ASN A 1 99 ? -10.338 4.224 22.723 1.00 78.81 99 ASN A CA 1
ATOM 782 C C . ASN A 1 99 ? -9.570 2.945 23.121 1.00 78.81 99 ASN A C 1
ATOM 784 O O . ASN A 1 99 ? -9.837 2.336 24.154 1.00 78.81 99 ASN A O 1
ATOM 788 N N . GLY A 1 100 ? -8.642 2.508 22.262 1.00 79.19 100 GLY A N 1
ATOM 789 C CA . GLY A 1 100 ? -7.808 1.323 22.485 1.00 79.19 100 GLY A CA 1
ATOM 790 C C . GLY A 1 100 ? -8.496 -0.030 22.267 1.00 79.19 100 GLY A C 1
ATOM 791 O O . GLY A 1 100 ? -7.838 -1.052 22.434 1.00 79.19 100 GLY A O 1
ATOM 792 N N . LYS A 1 101 ? -9.777 -0.064 21.877 1.00 85.31 101 LYS A N 1
ATOM 793 C CA . LYS A 1 101 ? -10.520 -1.303 21.603 1.00 85.31 101 LYS A CA 1
ATOM 794 C C . LYS A 1 101 ? -10.787 -1.475 20.113 1.00 85.31 101 LYS A C 1
ATOM 796 O O . LYS A 1 101 ? -11.060 -0.499 19.410 1.00 85.31 101 LYS A O 1
ATOM 801 N N . ASP A 1 102 ? -10.738 -2.724 19.664 1.00 87.06 102 ASP A N 1
ATOM 802 C CA . ASP A 1 102 ? -11.158 -3.107 18.321 1.00 87.06 102 ASP A CA 1
ATOM 803 C C . ASP A 1 102 ? -12.682 -2.964 18.200 1.00 87.06 102 ASP A C 1
ATOM 805 O O . ASP A 1 102 ? -13.439 -3.478 19.026 1.00 87.06 102 ASP A O 1
ATOM 809 N N . ILE A 1 103 ? -13.132 -2.278 17.154 1.00 89.00 103 ILE A N 1
ATOM 810 C CA . ILE A 1 103 ? -14.537 -2.161 16.777 1.00 89.00 103 ILE A CA 1
ATOM 811 C C . ILE A 1 103 ? -14.796 -3.138 15.621 1.00 89.00 103 ILE A C 1
ATOM 813 O O . ILE A 1 103 ? -14.094 -3.077 14.607 1.00 89.00 103 ILE A O 1
ATOM 817 N N . PRO A 1 104 ? -15.802 -4.023 15.725 1.00 89.12 104 PRO A N 1
ATOM 818 C CA . PRO A 1 104 ? -16.266 -4.827 14.598 1.00 89.12 104 PRO A CA 1
ATOM 819 C C . PRO A 1 104 ? -16.595 -3.961 13.375 1.00 89.12 104 PRO A C 1
ATOM 821 O O . PRO A 1 104 ? -17.234 -2.920 13.516 1.00 89.12 104 PRO A O 1
ATOM 824 N N . LEU A 1 105 ? -16.217 -4.413 12.173 1.00 88.56 105 LEU A N 1
ATOM 825 C CA . LEU A 1 105 ? -16.410 -3.668 10.918 1.00 88.56 105 LEU A CA 1
ATOM 826 C C . LEU A 1 105 ? -17.843 -3.148 10.755 1.00 88.56 105 LEU A C 1
ATOM 828 O O . LEU A 1 105 ? -18.054 -1.975 10.455 1.00 88.56 105 LEU A O 1
ATOM 832 N N . ARG A 1 106 ? -18.814 -4.015 11.053 1.00 85.00 106 ARG A N 1
ATOM 833 C CA . ARG A 1 106 ? -20.256 -3.756 10.952 1.00 85.00 106 ARG A CA 1
ATOM 834 C C . ARG A 1 106 ? -20.768 -2.650 11.884 1.00 85.00 106 ARG A C 1
ATOM 836 O O . ARG A 1 106 ? -21.845 -2.117 11.647 1.00 85.00 106 ARG A O 1
ATOM 843 N N . LEU A 1 107 ? -20.032 -2.313 12.947 1.00 89.31 107 LEU A N 1
ATOM 844 C CA . LEU A 1 107 ? -20.420 -1.282 13.920 1.00 89.31 107 LEU A CA 1
ATOM 845 C C . LEU A 1 107 ? -19.818 0.095 13.610 1.00 89.31 107 LEU A C 1
ATOM 847 O O . LEU A 1 107 ? -20.121 1.070 14.302 1.00 89.31 107 LEU A O 1
ATOM 851 N N . ILE A 1 108 ? -18.962 0.203 12.591 1.00 90.75 108 ILE A N 1
ATOM 852 C CA . ILE A 1 108 ? -18.366 1.481 12.207 1.00 90.75 108 ILE A CA 1
ATOM 853 C C . ILE A 1 108 ? -19.392 2.290 11.421 1.00 90.75 108 ILE A C 1
ATOM 855 O O . ILE A 1 108 ? -19.728 1.965 10.285 1.00 90.75 108 ILE A O 1
ATOM 859 N N . GLN A 1 109 ? -19.859 3.378 12.030 1.00 90.56 109 GLN A N 1
ATOM 860 C CA . GLN A 1 109 ? -20.759 4.313 11.368 1.00 90.56 109 GLN A CA 1
ATOM 861 C C . GLN A 1 109 ? -20.039 5.085 10.250 1.00 90.56 109 GLN A C 1
ATOM 863 O O . GLN A 1 109 ? -18.833 5.337 10.367 1.00 90.56 109 GLN A O 1
ATOM 868 N N . PRO A 1 110 ? -20.768 5.493 9.194 1.00 92.50 110 PRO A N 1
ATOM 869 C CA . PRO A 1 110 ? -20.272 6.423 8.186 1.00 92.50 110 PRO A C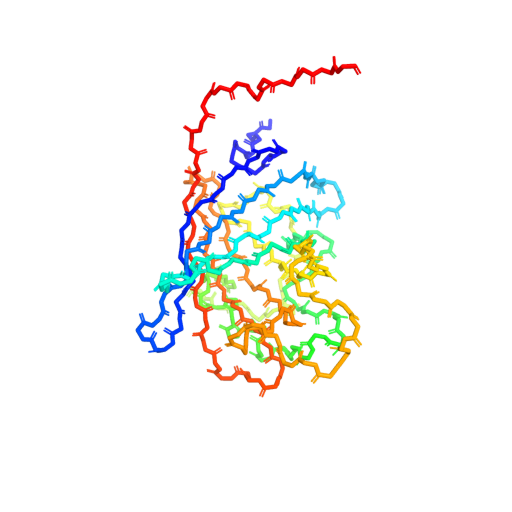A 1
ATOM 870 C C . PRO A 1 110 ? -19.644 7.673 8.820 1.00 92.50 110 PRO A C 1
ATOM 872 O O . PRO A 1 110 ? -20.118 8.177 9.838 1.00 92.50 110 PRO A O 1
ATOM 875 N N . TYR A 1 111 ? -18.554 8.160 8.234 1.00 93.19 111 TYR A N 1
ATOM 876 C CA . TYR A 1 111 ? -17.816 9.321 8.729 1.00 93.19 111 TYR A CA 1
ATOM 877 C C . TYR A 1 111 ? -17.203 10.110 7.573 1.00 93.19 111 TYR A C 1
ATOM 879 O O . TYR A 1 111 ? -16.900 9.547 6.518 1.00 93.19 111 TYR A O 1
ATOM 887 N N . ASP A 1 112 ? -16.965 11.405 7.781 1.00 93.62 112 ASP A N 1
ATOM 888 C CA . ASP A 1 112 ? -16.178 12.205 6.843 1.00 93.62 112 ASP A CA 1
ATOM 889 C C . ASP A 1 112 ? -14.716 11.716 6.853 1.00 93.62 112 ASP A C 1
ATOM 891 O O . ASP A 1 112 ? -14.048 11.845 7.884 1.00 93.62 112 ASP A O 1
ATOM 895 N N . PRO A 1 113 ? -14.182 11.169 5.739 1.00 92.81 113 PRO A N 1
ATOM 896 C CA . PRO A 1 113 ? -12.803 10.686 5.684 1.00 92.81 113 PRO A CA 1
ATOM 897 C C . PRO A 1 113 ? -11.777 11.735 6.123 1.00 92.81 113 PRO A C 1
ATOM 899 O O . PRO A 1 113 ? -10.761 11.390 6.725 1.00 92.81 113 PRO A O 1
ATOM 902 N N . LEU A 1 114 ? -12.052 13.016 5.857 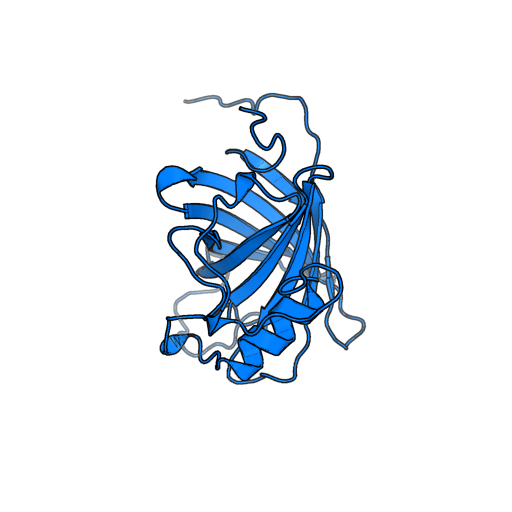1.00 91.19 114 LEU A N 1
ATOM 903 C CA . LEU A 1 114 ? -11.130 14.113 6.145 1.00 91.19 114 LEU A CA 1
ATOM 904 C C . LEU A 1 114 ? -11.144 14.544 7.613 1.00 91.19 114 LEU A C 1
ATOM 906 O O . LEU A 1 114 ? -10.247 15.275 8.036 1.00 91.19 114 LEU A O 1
ATOM 910 N N . SER A 1 115 ? -12.116 14.082 8.404 1.00 91.56 115 SER A N 1
ATOM 911 C CA . SER A 1 115 ? -12.214 14.404 9.829 1.00 91.56 115 SER A CA 1
ATOM 912 C C . SER A 1 115 ? -11.243 13.596 10.701 1.00 91.56 115 SER A C 1
ATOM 914 O O . SER A 1 115 ? -11.170 13.827 11.908 1.00 91.56 115 SER A O 1
ATOM 916 N N . ARG A 1 116 ? -10.531 12.617 10.128 1.00 90.81 116 ARG A N 1
ATOM 917 C CA . ARG A 1 116 ? -9.595 11.719 10.827 1.00 90.81 116 ARG A CA 1
ATOM 918 C C . ARG A 1 116 ? -8.175 11.923 10.321 1.00 90.81 116 ARG A C 1
ATOM 920 O O . ARG A 1 116 ? -7.992 12.155 9.142 1.00 90.81 116 ARG A O 1
ATOM 927 N N . GLU A 1 117 ? -7.154 11.735 11.154 1.00 93.06 117 GLU A N 1
ATOM 928 C CA . GLU A 1 117 ? -5.749 11.840 10.702 1.00 93.06 117 GLU A CA 1
ATOM 929 C C . GLU A 1 117 ? -5.407 10.863 9.561 1.00 93.06 117 GLU A C 1
ATOM 931 O O . GLU A 1 117 ? -4.612 11.178 8.678 1.00 93.06 117 GLU A O 1
ATOM 936 N N . THR A 1 118 ? -6.021 9.681 9.557 1.00 95.19 118 THR A N 1
ATOM 937 C CA . THR A 1 118 ? -5.798 8.664 8.529 1.00 95.19 118 THR A CA 1
ATOM 938 C C . THR A 1 118 ? -7.020 8.523 7.635 1.00 95.19 118 THR A C 1
ATOM 940 O O . THR A 1 118 ? -8.111 8.206 8.114 1.00 95.19 118 THR A O 1
ATOM 943 N N . VAL A 1 119 ? -6.811 8.698 6.331 1.00 96.25 119 VAL A N 1
ATOM 944 C CA . VAL A 1 119 ? -7.785 8.359 5.291 1.00 96.25 119 VAL A CA 1
ATOM 945 C C . VAL A 1 119 ? -7.508 6.932 4.843 1.00 96.25 119 VAL A C 1
ATOM 947 O O . VAL A 1 119 ? -6.397 6.613 4.416 1.00 96.25 119 VAL A O 1
ATOM 950 N N . TYR A 1 120 ? -8.514 6.073 4.939 1.00 97.81 120 TYR A N 1
ATOM 951 C CA . TYR A 1 120 ? -8.433 4.708 4.432 1.00 97.81 120 TYR A CA 1
ATOM 952 C C . TYR A 1 120 ? -9.003 4.651 3.020 1.00 97.81 120 TYR A C 1
ATOM 954 O O . TYR A 1 120 ? -9.964 5.359 2.712 1.00 97.81 120 TYR A O 1
ATOM 962 N N . MET A 1 121 ? -8.408 3.831 2.158 1.00 98.38 121 MET A N 1
ATOM 963 C CA . MET A 1 121 ? -8.839 3.668 0.771 1.00 98.38 121 MET A CA 1
ATOM 964 C C . MET A 1 121 ? -8.669 2.221 0.310 1.00 98.38 121 MET A C 1
ATOM 966 O O . MET A 1 121 ? -7.836 1.496 0.852 1.00 98.38 121 MET A O 1
ATOM 970 N N . ARG A 1 122 ? -9.412 1.818 -0.720 1.00 98.62 122 ARG A N 1
ATOM 971 C CA . ARG A 1 122 ? -9.095 0.632 -1.527 1.00 98.62 122 ARG A CA 1
ATOM 972 C C . ARG A 1 122 ? -8.676 1.077 -2.914 1.00 98.62 122 ARG A C 1
ATOM 974 O O . ARG A 1 122 ? -9.391 1.886 -3.491 1.00 98.62 122 ARG A O 1
ATOM 981 N N . TRP A 1 123 ? -7.544 0.606 -3.429 1.00 98.44 123 TRP A N 1
ATOM 982 C CA . TRP A 1 123 ? -7.081 0.927 -4.787 1.00 98.44 123 TRP A CA 1
ATOM 983 C C . TRP A 1 123 ? -7.180 -0.303 -5.679 1.00 98.44 123 TRP A C 1
ATOM 985 O O . TRP A 1 123 ? -6.593 -1.332 -5.352 1.00 98.44 123 TRP A O 1
ATOM 995 N N . LYS A 1 124 ? -7.881 -0.188 -6.805 1.00 97.62 124 LYS A N 1
ATOM 996 C CA . LYS A 1 124 ? -8.045 -1.251 -7.794 1.00 97.62 124 LYS A CA 1
ATOM 997 C C . LYS A 1 124 ? -7.406 -0.835 -9.111 1.00 97.62 124 LYS A C 1
ATOM 999 O O . LYS A 1 124 ? -7.832 0.138 -9.728 1.00 97.62 124 LYS A O 1
ATOM 1004 N N . GLU A 1 125 ? -6.401 -1.586 -9.545 1.00 95.38 125 GLU A N 1
ATOM 1005 C CA . GLU A 1 125 ? -5.819 -1.457 -10.882 1.00 95.38 125 GLU A CA 1
ATOM 1006 C C . GLU A 1 125 ? -6.797 -2.028 -11.922 1.00 95.38 125 GLU A C 1
ATOM 1008 O O . GLU A 1 125 ? -7.362 -3.111 -11.722 1.00 95.38 125 GLU A O 1
ATOM 1013 N N . LEU A 1 126 ? -7.021 -1.285 -13.007 1.00 92.19 126 LEU A N 1
ATOM 1014 C CA . LEU A 1 126 ? -8.025 -1.592 -14.033 1.00 92.19 126 LEU A CA 1
ATOM 1015 C C . LEU A 1 126 ? -7.415 -1.877 -15.410 1.00 92.19 126 LEU A C 1
ATOM 1017 O O . LEU A 1 126 ? -7.983 -2.657 -16.169 1.00 92.19 126 LEU A O 1
ATOM 1021 N N . ALA A 1 127 ? -6.279 -1.261 -15.753 1.00 88.69 127 ALA A N 1
ATOM 1022 C CA . ALA A 1 127 ? -5.661 -1.417 -17.072 1.00 88.69 127 ALA A CA 1
ATOM 1023 C C . ALA A 1 127 ? -4.146 -1.192 -17.033 1.00 88.69 127 ALA A C 1
ATOM 1025 O O . ALA A 1 127 ? -3.674 -0.341 -16.282 1.00 88.69 127 ALA A O 1
ATOM 1026 N N . MET A 1 128 ? -3.402 -1.898 -17.887 1.00 87.50 128 MET A N 1
ATOM 1027 C CA . MET A 1 128 ? -1.985 -1.636 -18.159 1.00 87.50 128 MET A CA 1
ATOM 1028 C C . MET A 1 128 ? -1.841 -0.627 -19.303 1.00 87.50 128 MET A C 1
ATOM 1030 O O . MET A 1 128 ? -2.549 -0.718 -20.304 1.00 87.50 128 MET A O 1
ATOM 1034 N N . LEU A 1 129 ? -0.919 0.326 -19.175 1.00 85.56 129 LEU A N 1
ATOM 1035 C CA . LEU A 1 129 ? -0.699 1.379 -20.172 1.00 85.56 129 LEU A CA 1
ATOM 1036 C C . LEU A 1 129 ? 0.526 1.159 -21.058 1.00 85.56 129 LEU A C 1
ATOM 1038 O O . LEU A 1 129 ? 0.601 1.741 -22.143 1.00 85.56 129 LEU A O 1
ATOM 1042 N N . ASP A 1 130 ? 1.472 0.331 -20.625 1.00 72.88 130 ASP A N 1
ATOM 1043 C CA . ASP A 1 130 ? 2.700 0.123 -21.383 1.00 72.88 130 ASP A CA 1
ATOM 1044 C C . ASP A 1 130 ? 2.435 -0.775 -22.597 1.00 72.88 130 ASP A C 1
ATOM 1046 O O . ASP A 1 130 ? 1.904 -1.880 -22.495 1.00 72.88 130 ASP A O 1
ATOM 1050 N N . LYS A 1 131 ? 2.794 -0.265 -23.778 1.00 58.28 131 LYS A N 1
ATOM 1051 C CA . LYS A 1 131 ? 2.550 -0.896 -25.086 1.00 58.28 131 LYS A CA 1
ATOM 1052 C C . LYS A 1 131 ? 3.646 -1.882 -25.516 1.00 58.28 131 LYS A C 1
ATOM 1054 O O . LYS A 1 131 ? 3.721 -2.218 -26.691 1.00 58.28 131 LYS A O 1
ATOM 1059 N N . THR A 1 132 ? 4.523 -2.316 -24.614 1.00 52.22 132 THR A N 1
ATOM 1060 C CA . THR A 1 132 ? 5.724 -3.099 -24.967 1.00 52.22 132 THR A CA 1
ATOM 1061 C C . THR A 1 132 ? 5.585 -4.607 -24.785 1.00 52.22 132 THR A C 1
ATOM 1063 O O . THR A 1 132 ? 6.542 -5.331 -25.042 1.00 52.22 132 THR A O 1
ATOM 1066 N N . VAL A 1 133 ? 4.405 -5.104 -24.410 1.00 50.31 133 VAL A N 1
ATOM 1067 C CA . VAL A 1 133 ? 4.088 -6.532 -24.508 1.00 50.31 133 VAL A CA 1
ATOM 1068 C C . VAL A 1 133 ? 2.993 -6.670 -25.550 1.00 50.31 133 VAL A C 1
ATOM 1070 O O . VAL A 1 133 ? 1.912 -6.105 -25.389 1.00 50.31 133 VAL A O 1
ATOM 1073 N N . ASP A 1 134 ? 3.300 -7.358 -26.646 1.00 47.53 134 ASP A N 1
ATOM 1074 C CA . ASP A 1 134 ? 2.360 -7.666 -27.714 1.00 47.53 134 ASP A CA 1
ATOM 1075 C C . ASP A 1 134 ? 1.045 -8.195 -27.120 1.00 47.53 134 ASP A C 1
ATOM 1077 O O . ASP A 1 134 ? 0.950 -9.344 -26.688 1.00 47.53 134 ASP A O 1
ATOM 1081 N N . TYR A 1 135 ? -0.006 -7.369 -27.144 1.00 48.12 135 TYR A N 1
ATOM 1082 C CA . TYR A 1 135 ? -1.374 -7.726 -26.737 1.00 48.12 135 TYR A CA 1
ATOM 1083 C C . TYR A 1 135 ? -1.967 -8.895 -27.557 1.00 48.12 135 TYR A C 1
ATOM 1085 O O . TYR A 1 135 ? -3.116 -9.276 -27.358 1.00 48.12 135 TYR A O 1
ATOM 1093 N N . GLN A 1 136 ? -1.199 -9.483 -28.479 1.00 46.50 136 GLN A N 1
ATOM 1094 C CA . GLN A 1 136 ? -1.608 -10.602 -29.321 1.00 46.50 136 GLN A CA 1
ATOM 1095 C C . GLN A 1 136 ? -1.576 -11.965 -28.617 1.00 46.50 136 GLN A C 1
ATOM 1097 O O . GLN A 1 136 ? -2.114 -12.924 -29.160 1.00 46.50 136 GLN A O 1
ATOM 1102 N N . ASN A 1 137 ? -1.036 -12.065 -27.398 1.00 42.97 137 ASN A N 1
ATOM 1103 C CA . ASN A 1 137 ? -1.078 -13.301 -26.619 1.00 42.97 137 ASN A CA 1
ATOM 1104 C C . ASN A 1 137 ? -1.860 -13.118 -25.314 1.00 42.97 137 ASN A C 1
ATOM 1106 O O . ASN A 1 137 ? -1.278 -12.957 -24.245 1.00 42.97 137 ASN A O 1
ATOM 1110 N N . HIS A 1 138 ? -3.187 -13.264 -25.377 1.00 47.94 138 HIS A N 1
ATOM 1111 C CA . HIS A 1 138 ? -4.070 -13.338 -24.197 1.00 47.94 138 HIS A CA 1
ATOM 1112 C C . HIS A 1 138 ? -3.753 -14.499 -23.226 1.00 47.94 138 HIS A C 1
ATOM 1114 O O . HIS A 1 138 ? -4.379 -14.603 -22.178 1.00 47.94 138 HIS A O 1
ATOM 1120 N N . ASN A 1 139 ? -2.770 -15.348 -23.550 1.00 44.25 139 ASN A N 1
ATOM 1121 C CA . ASN A 1 139 ? -2.317 -16.479 -22.739 1.00 44.25 139 ASN A CA 1
ATOM 1122 C C . ASN A 1 139 ? -0.905 -16.303 -22.151 1.00 44.25 139 ASN A C 1
ATOM 1124 O O . ASN A 1 139 ? -0.351 -17.265 -21.619 1.00 44.25 139 ASN A O 1
ATOM 1128 N N . GLN A 1 140 ? -0.285 -15.123 -22.252 1.00 45.25 140 GLN A N 1
ATOM 1129 C CA . GLN A 1 140 ? 1.012 -14.893 -21.616 1.00 45.25 140 GLN A CA 1
ATOM 1130 C C . GLN A 1 140 ? 0.831 -14.348 -20.199 1.00 45.25 140 GLN A C 1
ATOM 1132 O O . GLN A 1 140 ? 0.307 -13.260 -19.981 1.00 45.25 140 GLN A O 1
ATOM 1137 N N . SER A 1 141 ? 1.296 -15.143 -19.235 1.00 50.00 141 SER A N 1
ATOM 1138 C CA . SER A 1 141 ? 1.554 -14.743 -17.854 1.00 50.00 141 SER A CA 1
ATOM 1139 C C . SER A 1 141 ? 2.236 -13.376 -17.815 1.00 50.00 141 SER A C 1
ATOM 1141 O O . SER A 1 141 ? 3.242 -13.180 -18.501 1.00 50.00 141 SER A O 1
ATOM 1143 N N . PHE A 1 142 ? 1.692 -12.460 -17.007 1.00 54.38 142 PHE A N 1
ATOM 1144 C CA . PHE A 1 142 ? 2.234 -11.117 -16.811 1.00 54.38 142 PHE A CA 1
ATOM 1145 C C . PHE A 1 142 ? 3.751 -11.136 -16.601 1.00 54.38 142 PHE A C 1
ATOM 1147 O O . PHE A 1 142 ? 4.259 -12.081 -15.977 1.00 54.38 142 PHE A O 1
ATOM 1154 N N . PRO A 1 143 ? 4.475 -10.091 -17.049 1.00 52.56 143 PRO A N 1
ATOM 1155 C CA . PRO A 1 143 ? 5.890 -9.956 -16.745 1.00 52.56 143 PRO A CA 1
ATOM 1156 C C . PRO A 1 143 ? 6.109 -10.209 -15.246 1.00 52.56 143 PRO A C 1
ATOM 1158 O O . PRO A 1 143 ? 5.488 -9.568 -14.398 1.00 52.56 143 PRO A O 1
ATOM 1161 N N . PHE A 1 144 ? 6.955 -11.191 -14.921 1.00 55.31 144 PHE A N 1
ATOM 1162 C CA . PHE A 1 144 ? 7.356 -11.550 -13.550 1.00 55.31 144 PHE A CA 1
ATOM 1163 C C . PHE A 1 144 ? 6.294 -12.205 -12.651 1.00 55.31 144 PHE A C 1
ATOM 1165 O O . PHE A 1 144 ? 6.517 -12.316 -11.446 1.00 55.31 144 PHE A O 1
ATOM 1172 N N . GLY A 1 145 ? 5.153 -12.648 -13.191 1.00 56.69 145 GLY A N 1
ATOM 1173 C CA . GLY A 1 145 ? 4.074 -13.212 -12.368 1.00 56.69 145 GLY A CA 1
ATOM 1174 C C . GLY A 1 145 ? 3.412 -12.174 -11.452 1.00 56.69 145 GLY A C 1
ATOM 1175 O O . GLY A 1 145 ? 2.780 -12.531 -10.457 1.00 56.69 145 GLY A O 1
ATOM 1176 N N . ILE A 1 146 ? 3.573 -10.885 -11.768 1.00 62.78 146 ILE A N 1
ATOM 1177 C CA . ILE A 1 146 ? 2.933 -9.785 -11.050 1.00 62.78 146 ILE A CA 1
ATOM 1178 C C . ILE A 1 146 ? 1.551 -9.583 -11.670 1.00 62.78 146 ILE A C 1
ATOM 1180 O O . ILE A 1 146 ? 1.411 -8.995 -12.738 1.00 62.78 146 ILE A O 1
ATOM 1184 N N . SER A 1 147 ? 0.529 -10.110 -11.003 1.00 72.44 147 SER A N 1
ATOM 1185 C CA . SER A 1 147 ? -0.866 -9.835 -11.342 1.00 72.44 147 SER A CA 1
ATOM 1186 C C . SER A 1 147 ? -1.305 -8.509 -10.717 1.00 72.44 147 SER A C 1
ATOM 1188 O O . SER A 1 147 ? -0.958 -8.240 -9.567 1.00 72.44 147 SER A O 1
ATOM 1190 N N . TYR A 1 148 ? -2.090 -7.721 -11.456 1.00 81.31 148 TYR A N 1
ATOM 1191 C CA . TYR A 1 148 ? -2.807 -6.531 -10.966 1.00 81.31 148 TYR A CA 1
ATOM 1192 C C . TYR A 1 148 ? -4.309 -6.807 -10.745 1.00 81.31 148 TYR A C 1
ATOM 1194 O O . TYR A 1 148 ? -5.113 -5.901 -10.514 1.00 81.31 148 TYR A O 1
ATOM 1202 N N . GLU A 1 149 ? -4.728 -8.073 -10.839 1.00 88.12 149 GLU A N 1
ATOM 1203 C CA . GLU A 1 149 ? -6.132 -8.476 -10.699 1.00 88.12 149 GLU A CA 1
ATOM 1204 C C . GLU A 1 149 ? -6.680 -8.228 -9.292 1.00 88.12 149 GLU A C 1
ATOM 1206 O O . GLU A 1 149 ? -7.886 -8.064 -9.119 1.00 88.12 149 GLU A O 1
ATOM 1211 N N . GLY A 1 150 ? -5.801 -8.160 -8.295 1.00 93.62 150 GLY A N 1
ATOM 1212 C CA . GLY A 1 150 ? -6.143 -7.873 -6.913 1.00 93.62 150 GLY A CA 1
ATOM 1213 C C . GLY A 1 150 ? -6.389 -6.389 -6.679 1.00 93.62 150 GLY A C 1
ATOM 1214 O O . GLY A 1 150 ? -6.632 -5.611 -7.605 1.00 93.62 150 GLY A O 1
ATOM 1215 N N . PHE A 1 151 ? -6.328 -5.989 -5.415 1.00 97.19 151 PHE A N 1
ATOM 1216 C CA . PHE A 1 151 ? -6.471 -4.598 -4.998 1.00 97.19 151 PHE A CA 1
ATOM 1217 C C . PHE A 1 151 ? -5.625 -4.318 -3.754 1.00 97.19 151 PHE A C 1
ATOM 1219 O O . PHE A 1 151 ? -5.149 -5.232 -3.082 1.00 97.19 151 PHE A O 1
ATOM 1226 N N . TYR A 1 152 ? -5.445 -3.042 -3.427 1.00 97.81 152 TYR A N 1
ATOM 1227 C CA . TYR A 1 152 ? -4.708 -2.617 -2.242 1.00 97.81 152 TYR A CA 1
ATOM 1228 C C . TYR A 1 152 ? -5.647 -2.094 -1.172 1.00 97.81 152 TYR A C 1
ATOM 1230 O O . TYR A 1 152 ? -6.461 -1.211 -1.434 1.00 97.81 152 TYR A O 1
ATOM 1238 N N . TYR A 1 153 ? -5.446 -2.545 0.059 1.00 98.38 153 TYR A N 1
ATOM 1239 C CA . TYR A 1 153 ? -5.876 -1.825 1.251 1.00 98.38 153 TYR A CA 1
ATOM 1240 C C . TYR A 1 153 ? -4.877 -0.709 1.530 1.00 98.38 153 TYR A C 1
ATOM 1242 O O . TYR A 1 153 ? -3.679 -0.976 1.600 1.00 98.38 153 TYR A O 1
ATOM 1250 N N . ILE A 1 154 ? -5.341 0.526 1.709 1.00 98.62 154 ILE A N 1
ATOM 1251 C CA . ILE A 1 154 ? -4.481 1.705 1.833 1.00 98.62 154 ILE A CA 1
ATOM 1252 C C . ILE A 1 154 ? -4.832 2.507 3.085 1.00 98.62 154 ILE A C 1
ATOM 1254 O O . ILE A 1 154 ? -5.998 2.780 3.366 1.00 98.62 154 ILE A O 1
ATOM 1258 N N . SER A 1 155 ? -3.802 2.944 3.806 1.00 98.00 155 SER A N 1
ATOM 1259 C CA . SER A 1 155 ? -3.867 4.008 4.806 1.00 98.00 155 SER A CA 1
ATOM 1260 C C . SER A 1 155 ? -3.000 5.178 4.363 1.00 98.00 155 SER A C 1
ATOM 1262 O O . SER A 1 155 ? -1.813 5.004 4.076 1.00 98.00 155 SER A O 1
ATOM 1264 N N . PHE A 1 156 ? -3.573 6.371 4.364 1.00 97.69 156 PHE A N 1
ATOM 1265 C CA . PHE A 1 156 ? -2.890 7.607 4.029 1.00 97.69 156 PHE A CA 1
ATOM 1266 C C . PHE A 1 156 ? -2.943 8.569 5.218 1.00 97.69 156 PHE A C 1
ATOM 1268 O O . PHE A 1 156 ? -4.020 8.873 5.732 1.00 97.69 156 PHE A O 1
ATOM 1275 N N . SER A 1 157 ? -1.782 9.041 5.671 1.00 96.44 157 SER A N 1
ATOM 1276 C CA . SER A 1 157 ? -1.684 10.028 6.753 1.00 96.44 157 SER A CA 1
ATOM 1277 C C . SER A 1 157 ? -1.806 11.438 6.191 1.00 96.44 157 SER A C 1
ATOM 1279 O O . SER A 1 157 ? -0.965 11.870 5.402 1.00 96.44 157 SER A O 1
ATOM 1281 N N . GLN A 1 158 ? -2.823 12.176 6.638 1.00 94.06 158 GLN A N 1
ATOM 1282 C CA . GLN A 1 158 ? -3.049 13.548 6.194 1.00 94.06 158 GLN A CA 1
ATOM 1283 C C . GLN A 1 158 ? -1.926 14.496 6.631 1.00 94.06 158 GLN A C 1
ATOM 1285 O O . GLN A 1 158 ? -1.590 15.415 5.885 1.00 94.06 158 GLN A O 1
ATOM 1290 N N . SER A 1 159 ? -1.328 14.279 7.808 1.00 93.00 159 SER A N 1
ATOM 1291 C CA . SER A 1 159 ? -0.253 15.134 8.329 1.00 93.00 159 SER A CA 1
ATOM 1292 C C . SER A 1 159 ? 1.094 14.917 7.637 1.00 93.00 159 SER A C 1
ATOM 1294 O O . SER A 1 159 ? 1.825 15.879 7.409 1.00 93.00 159 SER A O 1
ATOM 1296 N N . THR A 1 160 ? 1.432 13.671 7.289 1.00 94.69 160 THR A N 1
ATOM 1297 C CA . THR A 1 160 ? 2.754 13.324 6.735 1.00 94.69 160 THR A CA 1
ATOM 1298 C C . THR A 1 160 ? 2.753 13.080 5.229 1.00 94.69 160 THR A C 1
ATOM 1300 O O . THR A 1 160 ? 3.821 13.018 4.624 1.00 94.69 160 THR A O 1
ATOM 1303 N N . GLY A 1 161 ? 1.579 12.879 4.625 1.00 95.12 161 GLY A N 1
ATOM 1304 C CA . GLY A 1 161 ? 1.428 12.446 3.237 1.00 95.12 161 GLY A CA 1
ATOM 1305 C C . GLY A 1 161 ? 1.886 11.009 2.975 1.00 95.12 161 GLY A C 1
ATOM 1306 O O . GLY A 1 161 ? 1.910 10.582 1.826 1.00 95.12 161 GLY A O 1
ATOM 1307 N N . LYS A 1 162 ? 2.280 10.247 4.003 1.00 97.44 162 LYS A N 1
ATOM 1308 C CA . LYS A 1 162 ? 2.739 8.864 3.830 1.00 97.44 162 LYS A CA 1
ATOM 1309 C C . LYS A 1 162 ? 1.580 7.945 3.473 1.00 97.44 162 LYS A C 1
ATOM 1311 O O . LYS A 1 162 ? 0.504 8.037 4.068 1.00 97.44 162 LYS A O 1
ATOM 1316 N N . ILE A 1 163 ? 1.848 7.021 2.558 1.00 98.25 163 ILE A N 1
ATOM 1317 C CA . ILE A 1 163 ? 0.934 5.953 2.160 1.00 98.25 163 ILE A CA 1
ATOM 1318 C C . ILE A 1 163 ? 1.535 4.630 2.607 1.00 98.25 163 ILE A C 1
ATOM 1320 O O . ILE A 1 163 ? 2.704 4.343 2.352 1.00 98.25 163 ILE A O 1
ATOM 1324 N N . LYS A 1 164 ? 0.716 3.820 3.267 1.00 98.19 164 LYS A N 1
ATOM 1325 C CA . LYS A 1 164 ? 1.008 2.419 3.553 1.00 98.19 164 LYS A CA 1
ATOM 1326 C C . LYS A 1 164 ? -0.119 1.568 3.011 1.00 98.19 164 LYS A C 1
ATOM 1328 O O . LYS A 1 164 ? -1.271 2.000 3.042 1.00 98.19 164 LYS A O 1
ATOM 1333 N N . GLY A 1 165 ? 0.197 0.366 2.564 1.00 98.00 165 GLY A N 1
ATOM 1334 C CA . GLY A 1 165 ? -0.820 -0.533 2.063 1.00 98.00 165 GLY A CA 1
ATOM 1335 C C . GLY A 1 165 ? -0.413 -1.984 2.026 1.00 98.00 165 GLY A C 1
ATOM 1336 O O . GLY A 1 165 ? 0.755 -2.327 2.190 1.00 98.00 165 GLY A O 1
ATOM 1337 N N . TYR A 1 166 ? -1.407 -2.825 1.790 1.00 96.25 166 TYR A N 1
ATOM 1338 C CA . TYR A 1 166 ? -1.229 -4.247 1.555 1.00 96.25 166 TYR A CA 1
ATOM 1339 C C . TYR A 1 166 ? -1.992 -4.638 0.301 1.00 96.25 166 TYR A C 1
ATOM 1341 O O . TYR A 1 166 ? -3.185 -4.349 0.203 1.00 96.25 166 TYR A O 1
ATOM 1349 N N . TYR A 1 167 ? -1.304 -5.286 -0.633 1.00 94.81 167 TYR A N 1
ATOM 1350 C CA . TYR A 1 167 ? -1.951 -5.914 -1.778 1.00 94.81 167 TYR A CA 1
ATOM 1351 C C . TYR A 1 167 ? -2.651 -7.199 -1.342 1.00 94.81 167 TYR A C 1
ATOM 1353 O O . TYR A 1 167 ? -2.102 -7.965 -0.546 1.00 94.81 167 TYR A O 1
ATOM 1361 N N . TYR A 1 168 ? -3.828 -7.442 -1.901 1.00 95.12 168 TYR A N 1
ATOM 1362 C CA . TYR A 1 168 ? -4.595 -8.659 -1.720 1.00 95.12 168 TYR A CA 1
ATOM 1363 C C . TYR A 1 168 ? -5.074 -9.184 -3.074 1.00 95.12 168 TYR A C 1
ATOM 1365 O O . TYR A 1 168 ? -5.616 -8.435 -3.887 1.00 95.12 168 TYR A O 1
ATOM 1373 N N . HIS A 1 169 ? -4.916 -10.490 -3.283 1.00 93.88 169 HIS A N 1
ATOM 1374 C CA . HIS A 1 169 ? -5.493 -11.229 -4.402 1.00 93.88 169 HIS A CA 1
ATOM 1375 C C . HIS A 1 169 ? -6.096 -12.530 -3.882 1.00 93.88 169 HIS A C 1
ATOM 1377 O O . HIS A 1 169 ? -5.488 -13.216 -3.059 1.00 93.88 169 HIS A O 1
ATOM 1383 N N . HIS A 1 170 ? -7.294 -12.872 -4.353 1.00 92.25 170 HIS A N 1
ATOM 1384 C CA . HIS A 1 170 ? -8.070 -13.981 -3.801 1.00 92.25 170 HIS A CA 1
ATOM 1385 C C . HIS A 1 170 ? -7.419 -15.358 -4.018 1.00 92.25 170 HIS A C 1
ATOM 1387 O O . HIS A 1 170 ? -7.726 -16.288 -3.276 1.00 92.25 170 HIS A O 1
ATOM 1393 N N . SER A 1 171 ? -6.547 -15.512 -5.025 1.00 90.75 171 SER A N 1
ATOM 1394 C CA . SER A 1 171 ? -5.848 -16.782 -5.279 1.00 90.75 171 SER A CA 1
ATOM 1395 C C . SER A 1 171 ? -4.659 -17.003 -4.337 1.00 90.75 171 SER A C 1
ATOM 1397 O O . SER A 1 171 ? -4.237 -18.137 -4.128 1.00 90.75 171 SER A O 1
ATOM 1399 N N . GLU A 1 172 ? -4.160 -15.933 -3.710 1.00 89.06 172 GLU A N 1
ATOM 1400 C CA . GLU A 1 172 ? -3.022 -15.948 -2.788 1.00 89.06 172 GLU A CA 1
ATOM 1401 C C . GLU A 1 172 ? -3.349 -15.171 -1.485 1.00 89.06 172 GLU A C 1
ATOM 1403 O O . GLU A 1 172 ? -2.626 -14.241 -1.123 1.00 89.06 172 GLU A O 1
ATOM 1408 N N . PRO A 1 173 ? -4.414 -15.520 -0.731 1.00 87.94 173 PRO A N 1
ATOM 1409 C CA . PRO A 1 173 ? -4.930 -14.693 0.373 1.00 87.94 173 PRO A CA 1
ATOM 1410 C C . PRO A 1 173 ? -3.974 -14.559 1.573 1.00 87.94 173 PRO A C 1
ATOM 1412 O O . PRO A 1 173 ? -4.123 -13.646 2.392 1.00 87.94 173 PRO A O 1
ATOM 1415 N N . GLU A 1 174 ? -3.000 -15.465 1.686 1.00 87.06 174 GLU A N 1
ATOM 1416 C CA . GLU A 1 174 ? -1.972 -15.475 2.734 1.00 87.06 174 GLU A CA 1
ATOM 1417 C C . GLU A 1 174 ? -0.693 -14.724 2.333 1.00 87.06 174 GLU A C 1
ATOM 1419 O O . GLU A 1 174 ? 0.162 -14.440 3.176 1.00 87.06 174 GLU A O 1
ATOM 1424 N N . LYS A 1 175 ? -0.555 -14.351 1.055 1.00 85.88 175 LYS A N 1
ATOM 1425 C CA . LYS A 1 175 ? 0.589 -13.582 0.569 1.00 85.88 175 LYS A CA 1
ATOM 1426 C C . LYS A 1 175 ? 0.491 -12.149 1.065 1.00 85.88 175 LYS A C 1
ATOM 1428 O O . LYS A 1 175 ? -0.510 -11.466 0.883 1.00 85.88 175 LYS A O 1
ATOM 1433 N N . VAL A 1 176 ? 1.568 -11.674 1.683 1.00 84.81 176 VAL A N 1
ATOM 1434 C CA . VAL A 1 176 ? 1.653 -10.309 2.203 1.00 84.81 176 VAL A CA 1
ATOM 1435 C C . VAL A 1 176 ? 2.621 -9.521 1.338 1.00 84.81 176 VAL A C 1
ATOM 1437 O O . VAL A 1 176 ? 3.833 -9.698 1.449 1.00 84.81 176 VAL A O 1
ATOM 1440 N N . LEU A 1 177 ? 2.090 -8.643 0.486 1.00 90.81 177 LEU A N 1
ATOM 1441 C CA . LEU A 1 177 ? 2.896 -7.640 -0.210 1.00 90.81 177 LEU A CA 1
ATOM 1442 C C . LEU A 1 177 ? 2.612 -6.278 0.413 1.00 90.81 177 LEU A C 1
ATOM 1444 O O . LEU A 1 177 ? 1.480 -5.795 0.380 1.00 90.81 177 LEU A O 1
ATOM 1448 N N . PHE A 1 178 ? 3.637 -5.688 1.018 1.00 94.00 178 PHE A N 1
ATOM 1449 C CA . PHE A 1 178 ? 3.538 -4.411 1.710 1.00 94.00 178 PHE A CA 1
ATOM 1450 C C . PHE A 1 178 ? 4.000 -3.272 0.806 1.00 94.00 178 PHE A C 1
ATOM 1452 O O . PHE A 1 178 ? 5.099 -3.322 0.254 1.00 94.00 178 PHE A O 1
ATOM 1459 N N . LEU A 1 179 ? 3.172 -2.239 0.706 1.00 96.31 179 LEU A N 1
ATOM 1460 C CA . LEU A 1 179 ? 3.428 -1.011 -0.031 1.00 96.31 179 LEU A CA 1
ATOM 1461 C C . LEU A 1 179 ? 3.735 0.118 0.954 1.00 96.31 179 LEU A C 1
ATOM 1463 O O . LEU A 1 179 ? 2.955 0.373 1.872 1.00 96.31 179 LEU A O 1
ATOM 1467 N N . GLU A 1 180 ? 4.835 0.833 0.740 1.00 97.19 180 GLU A N 1
ATOM 1468 C CA . GLU A 1 180 ? 5.163 2.047 1.487 1.00 97.19 180 GLU A CA 1
ATOM 1469 C C . GLU A 1 180 ? 5.621 3.140 0.529 1.00 97.19 180 GLU A C 1
ATOM 1471 O O . GLU A 1 180 ? 6.594 2.952 -0.201 1.00 97.19 180 GLU A O 1
ATOM 1476 N N . LEU A 1 181 ? 4.937 4.286 0.554 1.00 98.19 181 LEU A N 1
ATOM 1477 C CA . LEU A 1 181 ? 5.237 5.436 -0.292 1.00 98.19 181 LEU A CA 1
ATOM 1478 C C . LEU A 1 181 ? 5.341 6.715 0.540 1.00 98.19 181 LEU A C 1
ATOM 1480 O O . LEU A 1 181 ? 4.578 6.951 1.481 1.00 98.19 181 LEU A O 1
ATOM 1484 N N . ASN A 1 182 ? 6.267 7.576 0.138 1.00 97.38 182 ASN A N 1
ATOM 1485 C CA . ASN A 1 182 ? 6.447 8.918 0.667 1.00 97.38 182 ASN A CA 1
ATOM 1486 C C . ASN A 1 182 ? 6.023 9.945 -0.391 1.00 97.38 182 ASN A C 1
ATOM 1488 O O . ASN A 1 182 ? 6.223 9.701 -1.585 1.00 97.38 182 ASN A O 1
ATOM 1492 N N . PRO A 1 183 ? 5.456 11.092 0.015 1.00 95.94 183 PRO A N 1
ATOM 1493 C CA . PRO A 1 183 ? 5.100 12.140 -0.927 1.00 95.94 183 PRO A CA 1
ATOM 1494 C C . PRO A 1 183 ? 6.366 12.740 -1.544 1.00 95.94 183 PRO A C 1
ATOM 1496 O O . PRO A 1 183 ? 7.326 13.058 -0.840 1.00 95.94 183 PRO A O 1
ATOM 1499 N N . ILE A 1 184 ? 6.351 12.942 -2.857 1.00 93.81 184 ILE A N 1
ATOM 1500 C CA . ILE A 1 184 ? 7.352 13.756 -3.541 1.00 93.81 184 ILE A CA 1
ATOM 1501 C C . ILE A 1 184 ? 6.901 15.206 -3.395 1.00 93.81 184 ILE A C 1
ATOM 1503 O O . ILE A 1 184 ? 5.907 15.634 -3.988 1.00 93.81 184 ILE A O 1
ATOM 1507 N N . ILE A 1 185 ? 7.608 15.962 -2.558 1.00 85.69 185 ILE A N 1
ATOM 1508 C CA . ILE A 1 185 ? 7.325 17.382 -2.344 1.00 85.69 185 ILE A CA 1
ATOM 1509 C C . ILE A 1 185 ? 8.036 18.170 -3.438 1.00 85.69 185 ILE A C 1
ATOM 1511 O O . ILE A 1 185 ? 9.100 18.740 -3.219 1.00 85.69 185 ILE A O 1
ATOM 1515 N N . ASP A 1 186 ? 7.429 18.192 -4.618 1.00 71.12 186 ASP A N 1
ATOM 1516 C CA . ASP A 1 186 ? 7.797 19.140 -5.657 1.00 71.12 186 ASP A CA 1
ATOM 1517 C C . ASP A 1 186 ? 6.900 20.377 -5.527 1.00 71.12 186 ASP A C 1
ATOM 1519 O O . ASP A 1 186 ? 5.668 20.281 -5.547 1.00 71.12 186 ASP A O 1
ATOM 1523 N N . ARG A 1 187 ? 7.520 21.533 -5.280 1.00 63.38 187 ARG A N 1
ATOM 1524 C CA . ARG A 1 187 ? 6.829 22.824 -5.124 1.00 63.38 187 ARG A CA 1
ATOM 1525 C C . ARG A 1 187 ? 6.772 23.606 -6.437 1.00 63.38 187 ARG A C 1
ATOM 1527 O O . ARG A 1 187 ? 6.454 24.792 -6.417 1.00 63.38 187 ARG A O 1
ATOM 1534 N N . THR A 1 188 ? 7.090 22.962 -7.554 1.00 64.00 188 THR A N 1
ATOM 1535 C CA . THR A 1 188 ? 6.990 23.554 -8.886 1.00 64.00 188 THR A CA 1
ATOM 1536 C C . THR A 1 188 ? 5.660 23.190 -9.548 1.00 64.00 188 THR A C 1
ATOM 1538 O O . THR A 1 188 ? 5.058 22.151 -9.267 1.00 64.00 188 THR A O 1
ATOM 1541 N N . PHE A 1 189 ? 5.156 24.082 -10.401 1.00 60.81 189 PHE A N 1
ATOM 1542 C CA . PHE A 1 189 ? 4.041 23.751 -11.283 1.00 60.81 189 PHE A CA 1
ATOM 1543 C C . PHE A 1 189 ? 4.571 22.893 -12.437 1.00 60.81 189 PHE A C 1
ATOM 1545 O O . PHE A 1 189 ? 5.660 23.188 -12.937 1.00 60.81 189 PHE A O 1
ATOM 1552 N N . PRO A 1 190 ? 3.835 21.862 -12.891 1.00 62.44 190 PRO A N 1
ATOM 1553 C CA . PRO A 1 190 ? 4.195 21.187 -14.127 1.00 62.44 190 PRO A CA 1
ATOM 1554 C C . PRO A 1 190 ? 4.225 22.217 -15.261 1.00 62.44 190 PRO A C 1
ATOM 1556 O O . PRO A 1 190 ? 3.271 22.974 -15.443 1.00 62.44 190 PRO A O 1
ATOM 1559 N N . VAL A 1 191 ? 5.327 22.251 -16.008 1.00 64.31 191 VAL A N 1
ATOM 1560 C CA . VAL A 1 191 ? 5.401 23.012 -17.255 1.00 64.31 191 VAL A CA 1
ATOM 1561 C C . VAL A 1 191 ? 4.587 22.235 -18.281 1.00 64.31 191 VAL A C 1
ATOM 1563 O O . VAL A 1 191 ? 4.923 21.098 -18.606 1.00 64.31 191 VAL A O 1
ATOM 1566 N N . ILE A 1 192 ? 3.479 22.821 -18.727 1.00 70.75 192 ILE A N 1
ATOM 1567 C CA . ILE A 1 192 ? 2.629 22.255 -19.773 1.00 70.75 192 ILE A CA 1
ATOM 1568 C C . ILE A 1 192 ? 2.724 23.198 -20.967 1.00 70.75 192 ILE A C 1
ATOM 1570 O O . ILE A 1 192 ? 2.293 24.346 -20.882 1.00 70.75 192 ILE A O 1
ATOM 1574 N N . GLU A 1 193 ? 3.303 22.711 -22.058 1.00 74.38 193 GLU A N 1
ATOM 1575 C CA . GLU A 1 193 ? 3.341 23.395 -23.348 1.00 74.38 193 GLU A CA 1
ATOM 1576 C C . GLU A 1 193 ? 2.416 22.639 -24.306 1.00 74.38 193 GLU A C 1
ATOM 1578 O O . GLU A 1 193 ? 2.511 21.417 -24.435 1.00 74.38 193 GLU A O 1
ATOM 1583 N N . PHE A 1 194 ? 1.482 23.355 -24.928 1.00 73.62 194 PHE A N 1
ATOM 1584 C CA . PHE A 1 194 ? 0.606 22.814 -25.964 1.00 73.62 194 PHE A CA 1
ATOM 1585 C C . PHE A 1 194 ? 1.136 23.283 -27.320 1.00 73.62 194 PHE A C 1
ATOM 1587 O O . PHE A 1 194 ? 1.400 24.476 -27.479 1.00 73.62 194 PHE A O 1
ATOM 1594 N N . GLN A 1 195 ? 1.301 22.348 -28.258 1.00 67.06 195 GLN A N 1
ATOM 1595 C CA . GLN A 1 195 ? 1.591 22.637 -29.667 1.00 67.06 195 GLN A CA 1
ATOM 1596 C C . GLN A 1 195 ? 0.301 22.762 -30.474 1.00 67.06 195 GLN A C 1
ATOM 1598 O O . GLN A 1 195 ? -0.667 22.037 -30.143 1.00 67.06 195 GLN A O 1
#